Protein AF-B8CXV1-F1 (afdb_monomer_lite)

Structure (mmCIF, N/CA/C/O backbone):
data_AF-B8CXV1-F1
#
_entry.id   AF-B8CXV1-F1
#
loop_
_atom_site.group_PDB
_atom_site.id
_atom_site.type_symbol
_atom_site.label_atom_id
_atom_site.label_alt_id
_atom_site.label_comp_id
_atom_site.label_asym_id
_atom_site.label_entity_id
_atom_site.label_seq_id
_atom_site.pdbx_PDB_ins_code
_atom_site.Cartn_x
_atom_site.Cartn_y
_atom_site.Cartn_z
_atom_site.occupancy
_atom_site.B_iso_or_equiv
_atom_site.auth_seq_id
_atom_site.auth_comp_id
_atom_site.auth_asym_id
_atom_site.auth_atom_id
_atom_site.pdbx_PDB_model_num
ATOM 1 N N . MET A 1 1 ? 29.614 -60.877 -23.940 1.00 55.94 1 MET A N 1
ATOM 2 C CA . MET A 1 1 ? 28.801 -59.847 -24.641 1.00 55.94 1 MET A CA 1
ATOM 3 C C . MET A 1 1 ? 27.703 -59.182 -23.787 1.00 55.94 1 MET A C 1
ATOM 5 O O . MET A 1 1 ? 27.050 -58.269 -24.272 1.00 55.94 1 MET A O 1
ATOM 9 N N . THR A 1 2 ? 27.495 -59.549 -22.518 1.00 56.06 2 THR A N 1
ATOM 10 C CA . THR A 1 2 ? 26.383 -59.032 -21.685 1.00 56.06 2 THR A CA 1
ATOM 11 C C . THR A 1 2 ? 26.697 -57.742 -20.914 1.00 56.06 2 THR A C 1
ATOM 13 O O . THR A 1 2 ? 25.793 -56.950 -20.667 1.00 56.06 2 THR A O 1
ATOM 16 N N . ARG A 1 3 ? 27.970 -57.472 -20.594 1.00 49.25 3 ARG A N 1
ATOM 17 C CA . ARG A 1 3 ? 28.398 -56.327 -19.763 1.00 49.25 3 ARG A CA 1
ATOM 18 C C . ARG A 1 3 ? 28.270 -54.958 -20.463 1.00 49.25 3 ARG A C 1
ATOM 20 O O . ARG A 1 3 ? 27.872 -53.990 -19.825 1.00 49.25 3 ARG A O 1
ATOM 27 N N . ASN A 1 4 ? 28.472 -54.892 -21.783 1.00 54.16 4 ASN A N 1
ATOM 28 C CA . ASN A 1 4 ? 28.340 -53.641 -22.554 1.00 54.16 4 ASN A CA 1
ATOM 29 C C . ASN A 1 4 ? 26.883 -53.172 -22.720 1.00 54.16 4 ASN A C 1
ATOM 31 O O . ASN A 1 4 ? 26.635 -51.977 -22.840 1.00 54.16 4 ASN A O 1
ATOM 35 N N . ARG A 1 5 ? 25.901 -54.085 -22.670 1.00 56.19 5 ARG A N 1
ATOM 36 C CA . ARG A 1 5 ? 24.473 -53.723 -22.755 1.00 56.19 5 ARG A CA 1
ATOM 37 C C . ARG A 1 5 ? 23.957 -53.032 -21.492 1.00 56.19 5 ARG A C 1
ATOM 39 O O . ARG A 1 5 ? 23.055 -52.209 -21.591 1.00 56.19 5 ARG A O 1
ATOM 46 N N . TRP A 1 6 ? 24.523 -53.344 -20.326 1.00 62.22 6 TRP A N 1
ATOM 47 C CA . TRP A 1 6 ? 24.151 -52.698 -19.064 1.00 62.22 6 TRP A CA 1
ATOM 48 C C . TRP A 1 6 ? 24.701 -51.276 -18.969 1.00 62.22 6 TRP A C 1
ATOM 50 O O . TRP A 1 6 ? 23.961 -50.366 -18.611 1.00 62.22 6 TRP A O 1
ATOM 60 N N . ILE A 1 7 ? 25.952 -51.069 -19.385 1.00 69.31 7 ILE A N 1
ATOM 61 C CA . ILE A 1 7 ? 26.578 -49.739 -19.405 1.00 69.31 7 ILE A CA 1
ATOM 62 C C . ILE A 1 7 ? 25.826 -48.803 -20.362 1.00 69.31 7 ILE A C 1
ATOM 64 O O . ILE A 1 7 ? 25.516 -47.677 -19.989 1.00 69.31 7 ILE A O 1
ATOM 68 N N . LEU A 1 8 ? 25.437 -49.290 -21.547 1.00 64.81 8 LEU A N 1
ATOM 69 C CA . LEU A 1 8 ? 24.664 -48.497 -22.509 1.00 64.81 8 LEU A CA 1
ATOM 70 C C . LEU A 1 8 ? 23.272 -48.113 -21.975 1.00 64.81 8 LEU A C 1
ATOM 72 O O . LEU A 1 8 ? 22.835 -46.982 -22.161 1.00 64.81 8 LEU A O 1
ATOM 76 N N . LYS A 1 9 ? 22.589 -49.023 -21.266 1.00 69.62 9 LYS A N 1
ATOM 77 C CA . LYS A 1 9 ? 21.285 -48.736 -20.644 1.00 69.62 9 LYS A CA 1
ATOM 78 C C . LYS A 1 9 ? 21.385 -47.705 -19.521 1.00 69.62 9 LYS A C 1
ATOM 80 O O . LYS A 1 9 ? 20.521 -46.841 -19.431 1.00 69.62 9 LYS A O 1
ATOM 85 N N . ILE A 1 10 ? 22.435 -47.773 -18.702 1.00 74.69 10 ILE A N 1
ATOM 86 C CA . ILE A 1 10 ? 22.691 -46.788 -17.643 1.00 74.69 10 ILE A CA 1
ATOM 87 C C . ILE A 1 10 ? 22.994 -45.419 -18.259 1.00 74.69 10 ILE A C 1
ATOM 89 O O . ILE A 1 10 ? 22.460 -44.418 -17.798 1.00 74.69 10 ILE A O 1
ATOM 93 N N . TYR A 1 11 ? 23.781 -45.372 -19.336 1.00 71.75 11 TYR A N 1
ATOM 94 C CA . TYR A 1 11 ? 24.118 -44.116 -20.005 1.00 71.75 11 TYR A CA 1
ATOM 95 C C . TYR A 1 11 ? 22.886 -43.442 -20.623 1.00 71.75 11 TYR A C 1
ATOM 97 O O . TYR A 1 11 ? 22.670 -42.254 -20.411 1.00 71.75 11 TYR A O 1
ATOM 105 N N . ILE A 1 12 ? 22.032 -44.210 -21.312 1.00 73.69 12 ILE A N 1
ATOM 106 C CA . ILE A 1 12 ? 20.761 -43.712 -21.863 1.00 73.69 12 ILE A CA 1
ATOM 107 C C . ILE A 1 12 ? 19.829 -43.243 -20.740 1.00 73.69 12 ILE A C 1
ATOM 109 O O . ILE A 1 12 ? 19.217 -42.187 -20.858 1.00 73.69 12 ILE A O 1
ATOM 113 N N . PHE A 1 13 ? 19.746 -43.990 -19.636 1.00 76.81 13 PHE A N 1
ATOM 114 C CA . PHE A 1 13 ? 18.921 -43.609 -18.492 1.00 76.81 13 PHE A CA 1
ATOM 115 C C . PHE A 1 13 ? 19.399 -42.302 -17.852 1.00 76.81 13 PHE A C 1
ATOM 117 O O . PHE A 1 13 ? 18.577 -41.429 -17.607 1.00 76.81 13 PHE A O 1
ATOM 124 N N . ILE A 1 14 ? 20.710 -42.128 -17.655 1.00 73.31 14 ILE A N 1
ATOM 125 C CA . ILE A 1 14 ? 21.289 -40.879 -17.139 1.00 73.31 14 ILE A CA 1
ATOM 126 C C . ILE A 1 14 ? 21.026 -39.724 -18.107 1.00 73.31 14 ILE A C 1
ATOM 128 O O . ILE A 1 14 ? 20.644 -38.657 -17.648 1.00 73.31 14 ILE A O 1
ATOM 132 N N . MET A 1 15 ? 21.160 -39.934 -19.421 1.00 67.94 15 MET A N 1
ATOM 133 C CA . MET A 1 15 ? 20.889 -38.903 -20.432 1.00 67.94 15 MET A CA 1
ATOM 134 C C . MET A 1 15 ? 19.419 -38.467 -20.456 1.00 67.94 15 MET A C 1
ATOM 136 O O . MET A 1 15 ? 19.121 -37.285 -20.577 1.00 67.94 15 MET A O 1
ATOM 140 N N . ILE A 1 16 ? 18.488 -39.416 -20.330 1.00 70.88 16 ILE A N 1
ATOM 141 C CA . ILE A 1 16 ? 17.056 -39.113 -20.238 1.00 70.88 16 ILE A CA 1
ATOM 142 C C . ILE A 1 16 ? 16.766 -38.395 -18.921 1.00 70.88 16 ILE A C 1
ATOM 144 O O . ILE A 1 16 ? 16.033 -37.411 -18.916 1.00 70.88 16 ILE A O 1
ATOM 148 N N . LEU A 1 17 ? 17.367 -38.842 -17.814 1.00 62.88 17 LEU A N 1
ATOM 149 C CA . LEU A 1 17 ? 17.192 -38.205 -16.515 1.00 62.88 17 LEU A CA 1
ATOM 150 C C . LEU A 1 17 ? 17.721 -36.771 -16.534 1.00 62.88 17 LEU A C 1
ATOM 152 O O . LEU A 1 17 ? 17.032 -35.891 -16.043 1.00 62.88 17 LEU A O 1
ATOM 156 N N . THR A 1 18 ? 18.885 -36.511 -17.136 1.00 57.94 18 THR A N 1
ATOM 157 C CA . THR A 1 18 ? 19.422 -35.153 -17.279 1.00 57.94 18 THR A CA 1
ATOM 158 C C . THR A 1 18 ? 18.609 -34.318 -18.254 1.00 57.94 18 THR A C 1
ATOM 160 O O . THR A 1 18 ? 18.378 -33.161 -17.949 1.00 57.94 18 THR A O 1
ATOM 163 N N . MET A 1 19 ? 18.094 -34.859 -19.363 1.00 49.53 19 MET A N 1
ATOM 164 C CA . MET A 1 19 ? 17.179 -34.108 -20.237 1.00 49.53 19 MET A CA 1
ATOM 165 C C . MET A 1 19 ? 15.861 -33.761 -19.535 1.00 49.53 19 MET A C 1
ATOM 167 O O . MET A 1 19 ? 15.360 -32.658 -19.716 1.00 49.53 19 MET A O 1
ATOM 171 N N . ILE A 1 20 ? 15.317 -34.658 -18.706 1.00 54.50 20 ILE A N 1
ATOM 172 C CA . ILE A 1 20 ? 14.126 -34.382 -17.893 1.00 54.50 20 ILE A CA 1
ATOM 173 C C . ILE A 1 20 ? 14.457 -33.366 -16.799 1.00 54.50 20 ILE A C 1
ATOM 175 O O . ILE A 1 20 ? 13.709 -32.417 -16.631 1.00 54.50 20 ILE A O 1
ATOM 179 N N . PHE A 1 21 ? 15.575 -33.511 -16.084 1.00 45.00 21 PHE A N 1
ATOM 180 C CA . PHE A 1 21 ? 15.963 -32.590 -15.011 1.00 45.00 21 PHE A CA 1
ATOM 181 C C . PHE A 1 21 ? 16.325 -31.204 -15.549 1.00 45.00 21 PHE A C 1
ATOM 183 O O . PHE A 1 21 ? 15.960 -30.211 -14.935 1.00 45.00 21 PHE A O 1
ATOM 190 N N . VAL A 1 22 ? 16.979 -31.129 -16.712 1.00 48.44 22 VAL A N 1
ATOM 191 C CA . VAL A 1 22 ? 17.231 -29.875 -17.430 1.00 48.44 22 VAL A CA 1
ATOM 192 C C . VAL A 1 22 ? 15.907 -29.284 -17.889 1.00 48.44 22 VAL A C 1
ATOM 194 O O . VAL A 1 22 ? 15.672 -28.142 -17.547 1.00 48.44 22 VAL A O 1
ATOM 197 N N . ASN A 1 23 ? 14.995 -30.046 -18.507 1.00 38.00 23 ASN A N 1
ATOM 198 C CA . ASN A 1 23 ? 13.665 -29.534 -18.869 1.00 38.00 23 ASN A CA 1
ATOM 199 C C . ASN A 1 23 ? 12.822 -29.107 -17.657 1.00 38.00 23 ASN A C 1
ATOM 201 O O . ASN A 1 23 ? 12.019 -28.196 -17.778 1.00 38.00 23 ASN A O 1
ATOM 205 N N . VAL A 1 24 ? 12.977 -29.743 -16.494 1.00 38.69 24 VAL A N 1
ATOM 206 C CA . VAL A 1 24 ? 12.260 -29.385 -15.258 1.00 38.69 24 VAL A CA 1
ATOM 207 C C . VAL A 1 24 ? 12.899 -28.171 -14.568 1.00 38.69 24 VAL A C 1
ATOM 209 O O . VAL A 1 24 ? 12.177 -27.366 -13.993 1.00 38.69 24 VAL A O 1
ATOM 212 N N . LEU A 1 25 ? 14.222 -27.987 -14.666 1.00 35.84 25 LEU A N 1
ATOM 213 C CA . LEU A 1 25 ? 14.927 -26.784 -14.197 1.00 35.84 25 LEU A CA 1
ATOM 214 C C . LEU A 1 25 ? 14.797 -25.598 -15.163 1.00 35.84 25 LEU A C 1
ATOM 216 O O . LEU A 1 25 ? 14.836 -24.460 -14.709 1.00 35.84 25 LEU A O 1
ATOM 220 N N . THR A 1 26 ? 14.629 -25.835 -16.467 1.00 36.50 26 THR A N 1
ATOM 221 C CA . THR A 1 26 ? 14.390 -24.785 -17.471 1.00 36.50 26 THR A CA 1
ATOM 222 C C . THR A 1 26 ? 12.910 -24.444 -17.635 1.00 36.50 26 THR A C 1
ATOM 224 O O . THR A 1 26 ? 12.612 -23.363 -18.121 1.00 36.50 26 THR A O 1
ATOM 227 N N . ASN A 1 27 ? 11.985 -25.314 -17.206 1.00 33.94 27 ASN A N 1
ATOM 228 C CA . ASN A 1 27 ? 10.541 -25.035 -17.149 1.00 33.94 27 ASN A CA 1
ATOM 229 C C . ASN A 1 27 ? 10.070 -24.682 -15.728 1.00 33.94 27 ASN A C 1
ATOM 231 O O . ASN A 1 27 ? 8.964 -25.052 -15.323 1.00 33.94 27 ASN A O 1
ATOM 235 N N . ALA A 1 28 ? 10.859 -23.925 -14.963 1.00 42.91 28 ALA A N 1
ATOM 236 C CA . ALA A 1 28 ? 10.205 -22.958 -14.091 1.00 42.91 28 ALA A CA 1
ATOM 237 C C . ALA A 1 28 ? 9.517 -21.981 -15.052 1.00 42.91 28 ALA A C 1
ATOM 239 O O . ALA A 1 28 ? 10.198 -21.135 -15.615 1.00 42.91 28 ALA A O 1
ATOM 240 N N . ASN A 1 29 ? 8.231 -22.205 -15.359 1.00 51.41 29 ASN A N 1
ATOM 241 C CA . ASN A 1 29 ? 7.469 -21.378 -16.295 1.00 51.41 29 ASN A CA 1
ATOM 242 C C . ASN A 1 29 ? 7.695 -19.909 -15.932 1.00 51.41 29 ASN A C 1
ATOM 244 O O . ASN A 1 29 ? 7.181 -19.447 -14.912 1.00 51.41 29 ASN A O 1
ATOM 248 N N . GLU A 1 30 ? 8.503 -19.203 -16.724 1.00 70.06 30 GLU A N 1
ATOM 249 C CA . GLU A 1 30 ? 8.646 -17.764 -16.573 1.00 70.06 30 GLU A CA 1
ATOM 250 C C . GLU A 1 30 ? 7.250 -17.177 -16.759 1.00 70.06 30 GLU A C 1
ATOM 252 O O . GLU A 1 30 ? 6.595 -17.421 -17.776 1.00 70.06 30 GLU A O 1
ATOM 257 N N . LEU A 1 31 ? 6.766 -16.479 -15.732 1.00 78.94 31 LEU A N 1
ATOM 258 C CA . LEU A 1 31 ? 5.460 -15.838 -15.765 1.00 78.94 31 LEU A CA 1
ATOM 259 C C . LEU A 1 31 ? 5.404 -14.891 -16.963 1.00 78.94 31 LEU A C 1
ATOM 261 O O . LEU A 1 31 ? 6.394 -14.253 -17.332 1.00 78.94 31 LEU A O 1
ATOM 265 N N . SER A 1 32 ? 4.229 -14.764 -17.569 1.00 87.50 32 SER A N 1
ATOM 266 C CA . SER A 1 32 ? 3.994 -13.637 -18.464 1.00 87.50 32 SER A CA 1
ATOM 267 C C . SER A 1 32 ? 4.178 -12.319 -17.702 1.00 87.50 32 SER A C 1
ATOM 269 O O . SER A 1 32 ? 4.055 -12.266 -16.479 1.00 87.50 32 SER A O 1
ATOM 271 N N . TRP A 1 33 ? 4.452 -11.227 -18.419 1.00 86.19 33 TRP A N 1
ATOM 272 C CA . TRP A 1 33 ? 4.565 -9.900 -17.802 1.00 86.19 33 TRP A CA 1
ATOM 273 C C . TRP A 1 33 ? 3.331 -9.538 -16.958 1.00 86.19 33 TRP A C 1
ATOM 275 O O . TRP A 1 33 ? 3.466 -9.052 -15.835 1.00 86.19 33 TRP A O 1
ATOM 285 N N . ASP A 1 34 ? 2.137 -9.841 -17.472 1.00 87.00 34 ASP A N 1
ATOM 286 C CA . ASP A 1 34 ? 0.872 -9.606 -16.776 1.00 87.00 34 ASP A CA 1
ATOM 287 C C . ASP A 1 34 ? 0.793 -10.396 -15.460 1.00 87.00 34 ASP A C 1
ATOM 289 O O . ASP A 1 34 ? 0.398 -9.851 -14.427 1.00 87.00 34 ASP A O 1
ATOM 293 N N . GLU A 1 35 ? 1.181 -11.674 -15.476 1.00 86.12 35 GLU A N 1
ATOM 294 C CA . GLU A 1 35 ? 1.209 -12.528 -14.285 1.00 86.12 35 GLU A CA 1
ATOM 295 C C . GLU A 1 35 ? 2.276 -12.064 -13.291 1.00 86.12 35 GLU A C 1
ATOM 297 O O . GLU A 1 35 ? 2.007 -12.009 -12.095 1.00 86.12 35 GLU A O 1
ATOM 302 N N . TYR A 1 36 ? 3.449 -11.653 -13.774 1.00 84.31 36 TYR A N 1
ATOM 303 C CA . TYR A 1 36 ? 4.530 -11.114 -12.953 1.00 84.31 36 TYR A CA 1
ATOM 304 C C . TYR A 1 36 ? 4.109 -9.832 -12.222 1.00 84.31 36 TYR A C 1
ATOM 306 O O . TYR A 1 36 ? 4.313 -9.701 -11.012 1.00 84.31 36 TYR A O 1
ATOM 314 N N . ILE A 1 37 ? 3.481 -8.890 -12.935 1.00 84.94 37 ILE A N 1
ATOM 315 C CA . ILE A 1 37 ? 2.968 -7.649 -12.343 1.00 84.94 37 ILE A CA 1
ATOM 316 C C . ILE A 1 37 ? 1.822 -7.937 -11.385 1.00 84.94 37 ILE A C 1
ATOM 318 O O . ILE A 1 37 ? 1.813 -7.400 -10.277 1.00 84.94 37 ILE A O 1
ATOM 322 N N . THR A 1 38 ? 0.885 -8.801 -11.774 1.00 83.06 38 THR A N 1
ATOM 323 C CA . THR A 1 38 ? -0.245 -9.176 -10.919 1.00 83.06 38 THR A CA 1
ATOM 324 C C . THR A 1 38 ? 0.246 -9.830 -9.634 1.00 83.06 38 THR A C 1
ATOM 326 O O . THR A 1 38 ? -0.147 -9.389 -8.558 1.00 83.06 38 THR A O 1
ATOM 329 N N . GLU A 1 39 ? 1.170 -10.791 -9.712 1.00 81.62 39 GLU A N 1
ATOM 330 C CA . GLU A 1 39 ? 1.768 -11.425 -8.536 1.00 81.62 39 GLU A CA 1
ATOM 331 C C . GLU A 1 39 ? 2.512 -10.406 -7.663 1.00 81.62 39 GLU A C 1
ATOM 333 O O . GLU A 1 39 ? 2.388 -10.410 -6.433 1.00 81.62 39 GLU A O 1
ATOM 338 N N . GLY A 1 40 ? 3.276 -9.504 -8.284 1.00 79.50 40 GLY A N 1
ATOM 339 C CA . GLY A 1 40 ? 3.993 -8.452 -7.573 1.00 79.50 40 GLY A CA 1
ATOM 340 C C . GLY A 1 40 ? 3.067 -7.489 -6.839 1.00 79.50 40 GLY A C 1
ATOM 341 O O . GLY A 1 40 ? 3.384 -7.070 -5.720 1.00 79.50 40 GLY A O 1
ATOM 342 N N . LEU A 1 41 ? 1.917 -7.169 -7.430 1.00 79.25 41 LEU A N 1
ATOM 343 C CA . LEU A 1 41 ? 0.869 -6.359 -6.816 1.00 79.25 41 LEU A CA 1
ATOM 344 C C . LEU A 1 41 ? 0.182 -7.105 -5.674 1.00 79.25 41 LEU A C 1
ATOM 346 O O . LEU A 1 41 ? 0.122 -6.579 -4.566 1.00 79.25 41 LEU A O 1
ATOM 350 N N . THR A 1 42 ? -0.263 -8.343 -5.898 1.00 73.19 42 THR A N 1
ATOM 351 C CA . THR A 1 42 ? -0.982 -9.133 -4.886 1.00 73.19 42 THR A CA 1
ATOM 352 C C . THR A 1 42 ? -0.108 -9.492 -3.688 1.00 73.19 42 THR A C 1
ATOM 354 O O . THR A 1 42 ? -0.600 -9.607 -2.570 1.00 73.19 42 THR A O 1
ATOM 357 N N . ASN A 1 43 ? 1.203 -9.643 -3.889 1.00 69.19 43 ASN A N 1
ATOM 358 C CA . ASN A 1 43 ? 2.141 -9.950 -2.810 1.00 69.19 43 ASN A CA 1
ATOM 359 C C . ASN A 1 43 ? 2.806 -8.708 -2.199 1.00 69.19 43 ASN A C 1
ATOM 361 O O . ASN A 1 43 ? 3.686 -8.863 -1.348 1.00 69.19 43 ASN A O 1
ATOM 365 N N . ASN A 1 44 ? 2.418 -7.498 -2.626 1.00 62.66 44 ASN A N 1
ATOM 366 C CA . ASN A 1 44 ? 3.035 -6.228 -2.226 1.00 62.66 44 ASN A CA 1
ATOM 367 C C . ASN A 1 44 ? 4.573 -6.241 -2.375 1.00 62.66 44 ASN A C 1
ATOM 369 O O . ASN A 1 44 ? 5.337 -5.690 -1.580 1.00 62.66 44 ASN A O 1
ATOM 373 N N . LYS A 1 45 ? 5.041 -6.939 -3.410 1.00 65.25 45 LYS A N 1
ATOM 374 C CA . LYS A 1 45 ? 6.454 -7.053 -3.771 1.00 65.25 45 LYS A CA 1
ATOM 375 C C . LYS A 1 45 ? 6.811 -6.174 -4.947 1.00 65.25 45 LYS A C 1
ATOM 377 O O . LYS A 1 45 ? 7.999 -6.051 -5.215 1.00 65.25 45 LYS A O 1
ATOM 382 N N . ILE A 1 46 ? 5.845 -5.522 -5.602 1.00 64.88 46 ILE A N 1
ATOM 383 C CA . ILE A 1 46 ? 6.120 -4.787 -6.837 1.00 64.88 46 ILE A CA 1
ATOM 384 C C . ILE A 1 46 ? 7.263 -3.790 -6.651 1.00 64.88 46 ILE A C 1
ATOM 386 O O . ILE A 1 46 ? 8.184 -3.802 -7.448 1.00 64.88 46 ILE A O 1
ATOM 390 N N . ARG A 1 47 ? 7.306 -3.054 -5.526 1.00 57.16 47 ARG A N 1
ATOM 391 C CA . ARG A 1 47 ? 8.385 -2.100 -5.196 1.00 57.16 47 ARG A CA 1
ATOM 392 C C . ARG A 1 47 ? 9.779 -2.736 -5.114 1.00 57.16 47 ARG A C 1
ATOM 394 O O . ARG A 1 47 ? 10.746 -2.046 -5.409 1.00 57.16 47 ARG A O 1
ATOM 401 N N . ASN A 1 48 ? 9.872 -3.999 -4.699 1.00 55.88 48 ASN A N 1
ATOM 402 C CA . ASN A 1 48 ? 11.124 -4.757 -4.611 1.00 55.88 48 ASN A CA 1
ATOM 403 C C . ASN A 1 48 ? 11.415 -5.528 -5.909 1.00 55.88 48 ASN A C 1
ATOM 405 O O . ASN A 1 48 ? 12.569 -5.783 -6.215 1.00 55.88 48 ASN A O 1
ATOM 409 N N . MET A 1 49 ? 10.376 -5.874 -6.673 1.00 56.72 49 MET A N 1
ATOM 410 C CA . MET A 1 49 ? 10.455 -6.538 -7.977 1.00 56.72 49 MET A CA 1
ATOM 411 C C . MET A 1 49 ? 10.903 -5.591 -9.093 1.00 56.72 49 MET A C 1
ATOM 413 O O . MET A 1 49 ? 11.392 -6.05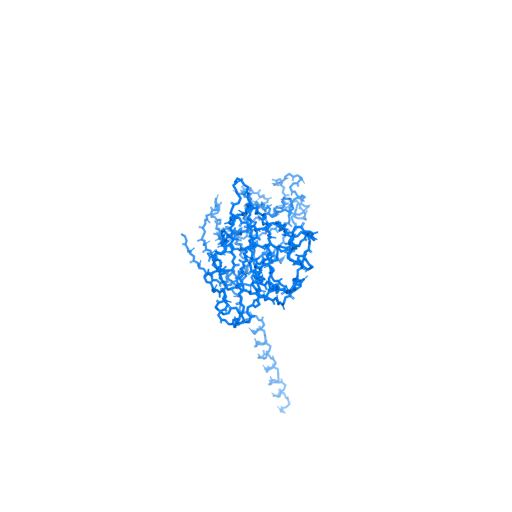7 -10.112 1.00 56.72 49 MET A O 1
ATOM 417 N N . LEU A 1 50 ? 10.836 -4.269 -8.886 1.00 53.81 50 LEU A N 1
ATOM 418 C CA . LEU A 1 50 ? 11.410 -3.291 -9.823 1.00 53.81 50 LEU A CA 1
ATOM 419 C C . LEU A 1 50 ? 12.949 -3.340 -9.890 1.00 53.81 50 LEU A C 1
ATOM 421 O O . LEU A 1 50 ? 13.539 -2.532 -10.603 1.00 53.81 50 LEU A O 1
ATOM 425 N N . SER A 1 51 ? 13.621 -4.240 -9.159 1.00 52.12 51 SER A N 1
ATOM 426 C CA . SER A 1 51 ? 15.054 -4.473 -9.339 1.00 52.12 51 SER A CA 1
ATOM 427 C C . SER A 1 51 ? 15.294 -5.092 -10.717 1.00 52.12 51 SER A C 1
ATOM 429 O O . SER A 1 51 ? 14.983 -6.257 -10.960 1.00 52.12 51 SER A O 1
ATOM 431 N N . THR A 1 52 ? 15.832 -4.286 -11.624 1.00 57.59 52 THR A N 1
ATOM 432 C CA . THR A 1 52 ? 16.192 -4.667 -12.992 1.00 57.59 52 THR A CA 1
ATOM 433 C C . THR A 1 52 ? 17.142 -5.859 -13.020 1.00 57.59 52 THR A C 1
ATOM 435 O O . THR A 1 52 ? 18.066 -5.928 -12.212 1.00 57.59 52 THR A O 1
ATOM 438 N N . ASN A 1 53 ? 16.969 -6.752 -13.994 1.00 58.84 53 ASN A N 1
ATOM 439 C CA . ASN A 1 53 ? 17.903 -7.844 -14.252 1.00 58.84 53 ASN A CA 1
ATOM 440 C C . ASN A 1 53 ? 19.338 -7.312 -14.472 1.00 58.84 53 ASN A C 1
ATOM 442 O O . ASN A 1 53 ? 19.617 -6.647 -15.472 1.00 58.84 53 ASN A O 1
ATOM 446 N N . GLU A 1 54 ? 20.253 -7.622 -13.549 1.00 60.62 54 GLU A N 1
ATOM 447 C CA . GLU A 1 54 ? 21.646 -7.155 -13.601 1.00 60.62 54 GLU A CA 1
ATOM 448 C C . GLU A 1 54 ? 22.426 -7.721 -14.797 1.00 60.62 54 GLU A C 1
ATOM 450 O O . GLU A 1 54 ? 23.401 -7.112 -15.231 1.00 60.62 54 GLU A O 1
ATOM 455 N N . SER A 1 55 ? 21.996 -8.853 -15.369 1.00 58.34 55 SER A N 1
ATOM 456 C CA . SER A 1 55 ? 22.753 -9.557 -16.417 1.00 58.34 55 SER A CA 1
ATOM 457 C C . SER A 1 55 ? 22.900 -8.785 -17.731 1.00 58.34 55 SER A C 1
ATOM 459 O O . SER A 1 55 ? 23.804 -9.087 -18.507 1.00 58.34 55 SER A O 1
ATOM 461 N N . ILE A 1 56 ? 22.050 -7.783 -17.979 1.00 68.12 56 ILE A N 1
ATOM 462 C CA . ILE A 1 56 ? 22.119 -6.940 -19.183 1.00 68.12 56 ILE A CA 1
ATOM 463 C C . ILE A 1 56 ? 22.542 -5.496 -18.887 1.00 68.12 56 ILE A C 1
ATOM 465 O O . ILE A 1 56 ? 22.539 -4.647 -19.783 1.00 68.12 56 ILE A O 1
ATOM 469 N N . LYS A 1 57 ? 22.909 -5.206 -17.633 1.00 78.00 57 LYS A N 1
ATOM 470 C CA . LYS A 1 57 ? 23.449 -3.908 -17.230 1.00 78.00 57 LYS A CA 1
ATOM 471 C C . LYS A 1 57 ? 24.840 -3.728 -17.834 1.00 78.00 57 LYS A C 1
ATOM 473 O O . LYS A 1 57 ? 25.674 -4.629 -17.783 1.00 78.00 57 LYS A O 1
ATOM 478 N N . ILE A 1 58 ? 25.106 -2.546 -18.378 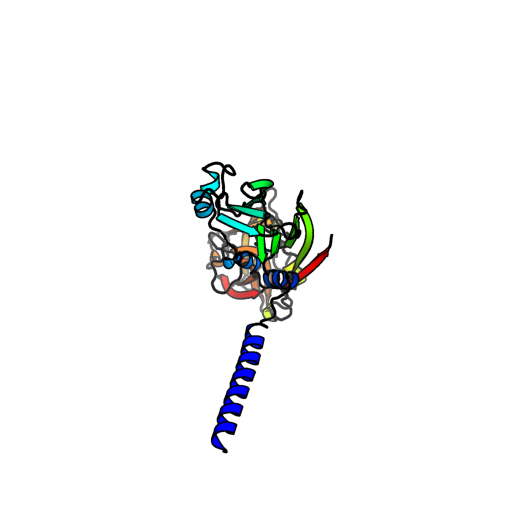1.00 77.94 58 ILE A N 1
ATOM 479 C CA . ILE A 1 58 ? 26.403 -2.198 -18.963 1.00 77.94 58 ILE A CA 1
ATOM 480 C C . ILE A 1 58 ? 27.135 -1.158 -18.118 1.00 77.94 58 ILE A C 1
ATOM 482 O O . ILE A 1 58 ? 26.539 -0.283 -17.487 1.00 77.94 58 ILE A O 1
ATOM 486 N N . ASN A 1 59 ? 28.465 -1.230 -18.127 1.00 79.62 59 ASN A N 1
ATOM 487 C CA . ASN A 1 59 ? 29.314 -0.250 -17.465 1.00 79.62 59 ASN A CA 1
ATOM 488 C C . ASN A 1 59 ? 29.617 0.918 -18.412 1.00 79.62 59 ASN A C 1
ATOM 490 O O . ASN A 1 59 ? 30.628 0.928 -19.115 1.00 79.62 59 ASN A O 1
ATOM 494 N N . ILE A 1 60 ? 28.750 1.931 -18.412 1.00 76.50 60 ILE A N 1
ATOM 495 C CA . ILE A 1 60 ? 28.891 3.089 -19.309 1.00 76.50 60 ILE A CA 1
ATOM 496 C C . ILE A 1 60 ? 30.232 3.826 -19.132 1.00 76.50 60 ILE A C 1
ATOM 498 O O . ILE A 1 60 ? 30.813 4.303 -20.104 1.00 76.50 60 ILE A O 1
ATOM 502 N N . LYS A 1 61 ? 30.790 3.853 -17.911 1.00 75.81 61 LYS A N 1
ATOM 503 C CA . LYS A 1 61 ? 32.087 4.496 -17.626 1.00 75.81 61 LYS A CA 1
ATOM 504 C C . LYS A 1 61 ? 33.252 3.772 -18.299 1.00 75.81 61 LYS A C 1
ATOM 506 O O . LYS A 1 61 ? 34.241 4.406 -18.658 1.00 75.81 61 LYS A O 1
ATOM 511 N N . GLU A 1 62 ? 33.162 2.455 -18.437 1.00 76.50 62 GLU A N 1
ATOM 512 C CA . GLU A 1 62 ? 34.164 1.639 -19.125 1.00 76.50 62 GLU A CA 1
ATOM 513 C C . GLU A 1 62 ? 34.066 1.803 -20.643 1.00 76.50 62 GLU A C 1
ATOM 515 O O . GLU A 1 62 ? 35.075 2.061 -21.296 1.00 76.50 62 GLU A O 1
ATOM 520 N N . LEU A 1 63 ? 32.845 1.795 -21.180 1.00 71.50 63 LEU A N 1
ATOM 521 C CA . LEU A 1 63 ? 32.593 2.022 -22.603 1.00 71.50 63 LEU A CA 1
ATOM 522 C C . LEU A 1 63 ? 33.068 3.415 -23.069 1.00 71.50 63 LEU A C 1
ATOM 524 O O . LEU A 1 63 ? 33.683 3.551 -24.128 1.00 71.50 63 LEU A O 1
ATOM 528 N N . MET A 1 64 ? 32.895 4.452 -22.242 1.00 69.62 64 MET A N 1
ATOM 529 C CA . MET A 1 64 ? 33.447 5.787 -22.518 1.00 69.62 64 MET A CA 1
ATOM 530 C C . MET A 1 64 ? 34.981 5.830 -22.493 1.00 69.62 64 MET A C 1
ATOM 532 O O . MET A 1 64 ? 35.589 6.517 -23.315 1.00 69.62 64 MET A O 1
ATOM 536 N N . LYS A 1 65 ? 35.639 5.094 -21.583 1.00 71.62 65 LYS A N 1
ATOM 537 C CA . LYS A 1 65 ? 37.115 5.028 -21.522 1.00 71.62 65 LYS A CA 1
ATOM 538 C C . LYS A 1 65 ? 37.717 4.408 -22.781 1.00 71.62 65 LYS A C 1
ATOM 540 O O . LYS A 1 65 ? 38.777 4.849 -23.221 1.00 71.62 65 LYS A O 1
ATOM 545 N N . ASN A 1 66 ? 37.018 3.448 -23.379 1.00 65.06 66 ASN A N 1
ATOM 546 C CA . ASN A 1 66 ? 37.432 2.795 -24.619 1.00 65.06 66 ASN A CA 1
ATOM 547 C C . ASN A 1 66 ? 37.166 3.650 -25.874 1.00 65.06 66 ASN A C 1
ATOM 549 O O . ASN A 1 66 ? 37.457 3.206 -26.980 1.00 65.06 66 ASN A O 1
ATOM 553 N N . LYS A 1 67 ? 36.674 4.893 -25.715 1.00 57.84 67 LYS A N 1
ATOM 554 C CA . LYS A 1 67 ? 36.288 5.818 -26.800 1.00 57.84 67 LYS A CA 1
ATOM 555 C C . LYS A 1 67 ? 35.210 5.268 -27.740 1.00 57.84 67 LYS A C 1
ATOM 557 O O . LYS A 1 67 ? 35.055 5.766 -28.849 1.00 57.84 67 LYS A O 1
ATOM 562 N N . GLU A 1 68 ? 34.444 4.284 -27.284 1.00 56.78 68 GLU A N 1
ATOM 563 C CA . GLU A 1 68 ? 33.266 3.779 -28.001 1.00 56.78 68 GLU A CA 1
ATOM 564 C C . GLU A 1 68 ? 32.061 4.722 -27.828 1.00 56.78 68 GLU A C 1
ATOM 566 O O . GLU A 1 68 ? 31.071 4.612 -28.539 1.00 56.78 68 GLU A O 1
ATOM 571 N N . PHE A 1 69 ? 32.167 5.681 -26.899 1.00 58.16 69 PHE A N 1
ATOM 572 C CA . PHE A 1 69 ? 31.167 6.699 -26.597 1.00 58.16 69 PHE A CA 1
ATOM 573 C C . PHE A 1 69 ? 31.849 8.062 -26.487 1.00 58.16 69 PHE A C 1
ATOM 575 O O . PHE A 1 69 ? 32.587 8.320 -25.532 1.00 58.16 69 PHE A O 1
ATOM 582 N N . THR A 1 70 ? 31.590 8.958 -27.435 1.00 52.62 70 THR A N 1
ATOM 583 C CA . THR A 1 70 ? 32.086 10.341 -27.383 1.00 52.62 70 THR A CA 1
ATOM 584 C C . THR A 1 70 ? 30.904 11.306 -27.481 1.00 52.62 70 THR A C 1
ATOM 586 O O . THR A 1 70 ? 30.075 11.151 -28.367 1.00 52.62 70 THR A O 1
ATOM 589 N N . ASN A 1 71 ? 30.847 12.308 -26.591 1.00 54.44 71 ASN A N 1
ATOM 590 C CA . ASN A 1 71 ? 29.887 13.431 -26.591 1.00 54.44 71 ASN A CA 1
ATOM 591 C C . ASN A 1 71 ? 28.398 13.108 -26.381 1.00 54.44 71 ASN A C 1
ATOM 593 O O . ASN A 1 71 ? 27.570 13.440 -27.222 1.00 54.44 71 ASN A O 1
ATOM 597 N N . VAL A 1 72 ? 28.034 12.543 -25.229 1.00 55.69 72 VAL A N 1
ATOM 598 C CA . VAL A 1 72 ? 26.614 12.263 -24.933 1.00 55.69 72 VAL A CA 1
ATOM 599 C C . VAL A 1 72 ? 26.114 12.947 -23.654 1.00 55.69 72 VAL A C 1
ATOM 601 O O . VAL A 1 72 ? 24.912 13.152 -23.508 1.00 55.69 72 VAL A O 1
ATOM 604 N N . MET A 1 73 ? 27.009 13.313 -22.728 1.00 63.16 73 MET A N 1
ATOM 605 C CA . MET A 1 73 ? 26.621 13.744 -21.379 1.00 63.16 73 MET A CA 1
ATOM 606 C C . MET A 1 73 ? 27.600 14.747 -20.771 1.00 63.16 73 MET A C 1
ATOM 608 O O . MET A 1 73 ? 28.810 14.679 -21.010 1.00 63.16 73 MET A O 1
ATOM 612 N N . GLU A 1 74 ? 27.082 15.635 -19.927 1.00 63.84 74 GLU A N 1
ATOM 613 C CA . GLU A 1 74 ? 27.895 16.490 -19.068 1.00 63.84 74 GLU A CA 1
ATOM 614 C C . GLU A 1 74 ? 28.525 15.669 -17.927 1.00 63.84 74 GLU A C 1
ATOM 616 O O . GLU A 1 74 ? 27.992 14.658 -17.465 1.00 63.84 74 GLU A O 1
ATOM 621 N N . SER A 1 75 ? 29.688 16.097 -17.428 1.00 65.38 75 SER A N 1
ATOM 622 C CA . SER A 1 75 ? 30.460 15.329 -16.437 1.00 65.38 75 SER A CA 1
ATOM 623 C C . SER A 1 75 ? 29.717 15.063 -15.123 1.00 65.38 75 SER A C 1
ATOM 625 O O . SER A 1 75 ? 30.043 14.109 -14.418 1.00 65.38 75 SER A O 1
ATOM 627 N N . TRP A 1 76 ? 28.742 15.904 -14.764 1.00 65.81 76 TRP A N 1
ATOM 628 C CA . TRP A 1 76 ? 27.923 15.709 -13.566 1.00 65.81 76 TRP A CA 1
ATOM 629 C C . TRP A 1 76 ? 26.866 14.617 -13.759 1.00 65.81 76 TRP A C 1
ATOM 631 O O . TRP A 1 76 ? 26.579 13.889 -12.808 1.00 65.81 76 TRP A O 1
ATOM 641 N N . GLU A 1 77 ? 26.348 14.433 -14.977 1.00 65.19 77 GLU A N 1
ATOM 642 C CA . GLU A 1 77 ? 25.344 13.410 -15.271 1.00 65.19 77 GLU A CA 1
ATOM 643 C C . GLU A 1 77 ? 25.936 12.008 -15.086 1.00 65.19 77 GLU A C 1
ATOM 645 O O . GLU A 1 77 ? 25.280 11.137 -14.527 1.00 65.19 77 GLU A O 1
ATOM 650 N N . LEU A 1 78 ? 27.220 11.810 -15.415 1.00 70.25 78 LEU A N 1
ATOM 651 C CA . LEU A 1 78 ? 27.951 10.550 -15.190 1.00 70.25 78 LEU A CA 1
ATOM 652 C C . LEU A 1 78 ? 28.014 10.105 -13.725 1.00 70.25 78 LEU A C 1
ATOM 654 O O . LEU A 1 78 ? 28.211 8.919 -13.438 1.00 70.25 78 LEU A O 1
ATOM 658 N N . ASN A 1 79 ? 27.896 11.051 -12.795 1.00 70.38 79 ASN A N 1
ATOM 659 C CA . ASN A 1 79 ? 27.858 10.766 -11.365 1.00 70.38 79 ASN A CA 1
ATOM 660 C C . ASN A 1 79 ? 26.431 10.502 -10.866 1.00 70.38 79 ASN A C 1
ATOM 662 O O . ASN A 1 79 ? 26.279 9.945 -9.784 1.00 70.38 79 ASN A O 1
ATOM 666 N N . ALA A 1 80 ? 25.415 10.865 -11.653 1.00 71.44 80 ALA A N 1
ATOM 667 C CA . ALA A 1 80 ? 24.001 10.649 -11.357 1.00 71.44 80 ALA A CA 1
ATOM 668 C C . ALA A 1 80 ? 23.421 9.372 -12.003 1.00 71.44 80 ALA A C 1
ATOM 670 O O . ALA A 1 80 ? 22.285 9.000 -11.701 1.00 71.44 80 ALA A O 1
ATOM 671 N N . ILE A 1 81 ? 24.181 8.693 -12.874 1.00 75.69 81 ILE A N 1
ATOM 672 C CA . ILE A 1 81 ? 23.784 7.406 -13.465 1.00 75.69 81 ILE A CA 1
ATOM 673 C C . ILE A 1 81 ? 23.715 6.343 -12.371 1.00 75.69 81 ILE A C 1
ATOM 675 O O . ILE A 1 81 ? 24.735 5.954 -11.799 1.00 75.69 81 ILE A O 1
ATOM 679 N N . SER A 1 82 ? 22.502 5.850 -12.135 1.00 77.00 82 SER A N 1
ATOM 680 C CA . SER A 1 82 ? 22.246 4.659 -11.325 1.00 77.00 82 SER A CA 1
ATOM 681 C C . SER A 1 82 ? 22.524 3.403 -12.150 1.00 77.00 82 SER A C 1
ATOM 683 O O . SER A 1 82 ? 23.288 2.519 -11.743 1.00 77.00 82 SER A O 1
ATOM 685 N N . ASP A 1 83 ? 21.954 3.359 -13.357 1.00 80.62 83 ASP A N 1
ATOM 686 C CA . ASP A 1 83 ? 21.979 2.186 -14.221 1.00 80.62 83 ASP A CA 1
ATOM 687 C C . ASP A 1 83 ? 22.050 2.561 -15.707 1.00 80.62 83 ASP A C 1
ATOM 689 O O . ASP A 1 83 ? 21.634 3.645 -16.114 1.00 80.62 83 ASP A O 1
ATOM 693 N N . ALA A 1 84 ? 22.590 1.655 -16.523 1.00 82.19 84 ALA A N 1
ATOM 694 C CA . ALA A 1 84 ? 22.720 1.817 -17.968 1.00 82.19 84 ALA A CA 1
ATOM 695 C C . ALA A 1 84 ? 22.526 0.465 -18.668 1.00 82.19 84 ALA A C 1
ATOM 697 O O . ALA A 1 84 ? 23.037 -0.552 -18.189 1.00 82.19 84 ALA A O 1
ATOM 698 N N . TYR A 1 85 ? 21.829 0.455 -19.806 1.00 84.44 85 TYR A N 1
ATOM 699 C CA . TYR A 1 85 ? 21.465 -0.765 -20.536 1.00 84.44 85 TYR A CA 1
ATOM 700 C C . TYR A 1 85 ? 21.533 -0.560 -22.052 1.00 84.44 85 TYR A C 1
ATOM 702 O O . TYR A 1 85 ? 21.210 0.520 -22.536 1.00 84.44 85 TYR A O 1
ATOM 710 N N . LEU A 1 86 ? 21.897 -1.614 -22.792 1.00 82.56 86 LEU A N 1
ATOM 711 C CA . LEU A 1 86 ? 21.733 -1.696 -24.250 1.00 82.56 86 LEU A CA 1
ATOM 712 C C . LEU A 1 86 ? 20.587 -2.652 -24.573 1.00 82.56 86 LEU A C 1
ATOM 714 O O . LEU A 1 86 ? 20.748 -3.877 -24.512 1.00 82.56 86 LEU A O 1
ATOM 718 N N . VAL A 1 87 ? 19.431 -2.086 -24.887 1.00 83.94 87 VAL A N 1
ATOM 719 C CA . VAL A 1 87 ? 18.144 -2.785 -24.932 1.00 83.94 87 VAL A CA 1
ATOM 720 C C . VAL A 1 87 ? 17.315 -2.276 -26.098 1.00 83.94 87 VAL A C 1
ATOM 722 O O . VAL A 1 87 ? 17.428 -1.116 -26.459 1.00 83.94 87 VAL A O 1
ATOM 725 N N . ASP A 1 88 ? 16.500 -3.154 -26.672 1.00 85.62 88 ASP A N 1
ATOM 726 C CA . ASP A 1 88 ? 15.505 -2.781 -27.678 1.00 85.62 88 ASP A CA 1
ATOM 727 C C . ASP A 1 88 ? 14.275 -2.213 -26.959 1.00 85.62 88 ASP A C 1
ATOM 729 O O . ASP A 1 88 ? 13.527 -2.939 -26.295 1.00 85.62 88 ASP A O 1
ATOM 733 N N . VAL A 1 89 ? 14.140 -0.889 -26.995 1.00 85.81 89 VAL A N 1
ATOM 734 C CA . VAL A 1 89 ? 13.152 -0.133 -26.222 1.00 85.81 89 VAL A CA 1
ATOM 735 C C . VAL A 1 89 ? 11.829 -0.001 -26.980 1.00 85.81 89 VAL A C 1
ATOM 737 O O . VAL A 1 89 ? 10.759 -0.001 -26.362 1.00 85.81 89 VAL A O 1
ATOM 740 N N . ASN A 1 90 ? 11.875 0.117 -28.307 1.00 85.31 90 ASN A N 1
ATOM 741 C CA . ASN A 1 90 ? 10.702 0.344 -29.160 1.00 85.31 90 ASN A CA 1
ATOM 742 C C . ASN A 1 90 ? 10.197 -0.941 -29.867 1.00 85.31 90 ASN A C 1
ATOM 744 O O . ASN A 1 90 ? 9.091 -0.936 -30.424 1.00 85.31 90 ASN A O 1
ATOM 748 N N . ASN A 1 91 ? 10.917 -2.061 -29.717 1.00 83.56 91 ASN A N 1
ATOM 749 C CA . ASN A 1 91 ? 10.707 -3.372 -30.344 1.00 83.56 91 ASN A CA 1
ATOM 750 C C . ASN A 1 91 ? 10.940 -3.382 -31.866 1.00 83.56 91 ASN A C 1
ATOM 752 O O . ASN A 1 91 ? 10.185 -4.037 -32.595 1.00 83.56 91 ASN A O 1
ATOM 756 N N . ASP A 1 92 ? 11.943 -2.651 -32.359 1.00 85.12 92 ASP A N 1
ATOM 757 C CA . ASP A 1 92 ? 12.329 -2.643 -33.778 1.00 85.12 92 ASP A CA 1
ATOM 758 C C . ASP A 1 92 ? 13.537 -3.551 -34.112 1.00 85.12 92 ASP A C 1
ATOM 760 O O . ASP A 1 92 ? 13.893 -3.709 -35.283 1.00 85.12 92 ASP A O 1
ATOM 764 N N . ASN A 1 93 ? 14.071 -4.266 -33.113 1.00 83.75 93 ASN A N 1
ATOM 765 C CA . ASN A 1 93 ? 15.290 -5.089 -33.129 1.00 83.75 93 ASN A CA 1
ATOM 766 C C . ASN A 1 93 ? 16.617 -4.311 -33.151 1.00 83.75 93 ASN A C 1
ATOM 768 O O . ASN A 1 93 ? 17.683 -4.928 -33.272 1.00 83.75 93 ASN A O 1
ATOM 772 N N . THR A 1 94 ? 16.585 -2.993 -32.995 1.00 83.81 94 THR A N 1
ATOM 773 C CA . THR A 1 94 ? 17.754 -2.154 -32.717 1.00 83.81 94 THR A CA 1
ATOM 774 C C . THR A 1 94 ? 17.927 -2.038 -31.208 1.00 83.81 94 THR A C 1
ATOM 776 O O . THR A 1 94 ? 16.981 -2.178 -30.447 1.00 83.81 94 THR A O 1
ATOM 779 N N . LYS A 1 95 ? 19.168 -1.880 -30.737 1.00 84.38 95 LYS A N 1
ATOM 780 C CA . LYS A 1 95 ? 19.436 -1.662 -29.310 1.00 84.38 95 LYS A CA 1
ATOM 781 C C . LYS A 1 95 ? 19.743 -0.196 -29.064 1.00 84.38 95 LYS A C 1
ATOM 783 O O . LYS A 1 95 ? 20.797 0.286 -29.488 1.00 84.38 95 LYS A O 1
ATOM 788 N N . GLU A 1 96 ? 18.879 0.468 -28.313 1.00 86.94 96 GLU A N 1
ATOM 789 C CA . GLU A 1 96 ? 19.110 1.799 -27.773 1.00 86.94 96 GLU A CA 1
ATOM 790 C C . GLU A 1 96 ? 19.919 1.726 -26.476 1.00 86.94 96 GLU A C 1
ATOM 792 O O . GLU A 1 96 ? 19.893 0.740 -25.728 1.00 86.94 96 GLU A O 1
ATOM 797 N N . LEU A 1 97 ? 20.633 2.811 -26.180 1.00 85.31 97 LEU A N 1
ATOM 798 C CA . LEU A 1 97 ? 21.197 3.031 -24.858 1.00 85.31 97 LEU A CA 1
ATOM 799 C C . LEU A 1 97 ? 20.125 3.665 -23.965 1.00 85.31 97 LEU A C 1
ATOM 801 O O . LEU A 1 97 ? 19.738 4.813 -24.170 1.00 85.31 97 LEU A O 1
ATOM 805 N N . LEU A 1 98 ? 19.703 2.942 -22.933 1.00 85.50 98 LEU A N 1
ATOM 806 C CA . LEU A 1 98 ? 18.850 3.455 -21.865 1.00 85.50 98 LEU A CA 1
ATOM 807 C C . LEU A 1 98 ? 19.714 3.801 -20.650 1.00 85.50 98 LEU A C 1
ATOM 809 O O . LEU A 1 98 ? 20.358 2.923 -20.074 1.00 85.50 98 LEU A O 1
ATOM 813 N N . LEU A 1 99 ? 19.696 5.065 -20.232 1.00 84.56 99 LEU A N 1
ATOM 814 C CA . LEU A 1 99 ? 20.348 5.538 -19.012 1.00 84.56 99 LEU A CA 1
ATOM 815 C C . LEU A 1 99 ? 19.305 5.879 -17.960 1.00 84.56 99 LEU A C 1
ATOM 817 O O . LEU A 1 99 ? 18.425 6.697 -18.210 1.00 84.56 99 LEU A O 1
ATOM 821 N N . VAL A 1 100 ? 19.437 5.294 -16.774 1.00 80.69 100 VAL A N 1
ATOM 822 C CA . VAL A 1 100 ? 18.592 5.583 -15.615 1.00 80.69 100 VAL A CA 1
ATOM 823 C C . VAL A 1 100 ? 19.374 6.462 -14.653 1.00 80.69 100 VAL A C 1
ATOM 825 O O . VAL A 1 100 ? 20.423 6.084 -14.125 1.00 80.69 100 VAL A O 1
ATOM 828 N N . LEU A 1 101 ? 18.843 7.653 -14.425 1.00 77.44 101 LEU A N 1
ATOM 829 C CA . LEU A 1 101 ? 19.380 8.672 -13.545 1.00 77.44 101 LEU A CA 1
ATOM 830 C C . LEU A 1 101 ? 18.532 8.694 -12.270 1.00 77.44 101 LEU A C 1
ATOM 832 O O . LEU A 1 101 ? 17.300 8.716 -12.315 1.00 77.44 101 LEU A O 1
ATOM 836 N N . CYS A 1 102 ? 19.189 8.682 -11.116 1.00 67.00 102 CYS A N 1
ATOM 837 C CA . CYS A 1 102 ? 18.505 8.812 -9.834 1.00 67.00 102 CYS A CA 1
ATOM 838 C C . CYS A 1 102 ? 18.869 10.165 -9.228 1.00 67.00 102 CYS A C 1
ATOM 840 O O . CYS A 1 102 ? 20.030 10.404 -8.890 1.00 67.00 102 CYS A O 1
ATOM 842 N N . GLN A 1 103 ? 17.889 11.062 -9.102 1.00 58.91 103 GLN A N 1
ATOM 843 C CA . GLN A 1 103 ? 18.093 12.362 -8.468 1.00 58.91 103 GLN A CA 1
ATOM 844 C C . GLN A 1 103 ? 17.406 12.398 -7.092 1.00 58.91 103 GLN A C 1
ATOM 846 O O . GLN A 1 103 ? 16.181 12.378 -6.984 1.00 58.91 103 GLN A O 1
ATOM 851 N N . GLY A 1 104 ? 18.204 12.490 -6.021 1.00 54.16 104 GLY A N 1
ATOM 852 C CA . GLY A 1 104 ? 17.726 12.716 -4.648 1.00 54.16 104 GLY A CA 1
ATOM 853 C C . GLY A 1 104 ? 17.386 11.456 -3.835 1.00 54.16 104 GLY A C 1
ATOM 854 O O . GLY A 1 104 ? 17.782 10.345 -4.170 1.00 54.16 104 GLY A O 1
ATOM 855 N N . SER A 1 105 ? 16.689 11.643 -2.704 1.00 49.59 105 SER A N 1
ATOM 856 C CA . SER A 1 105 ? 16.395 10.588 -1.711 1.00 49.59 105 SER A CA 1
ATOM 857 C C . SER A 1 105 ? 15.034 9.902 -1.888 1.00 49.59 105 SER A C 1
ATOM 859 O O . SER A 1 105 ? 14.790 8.852 -1.294 1.00 49.59 105 SER A O 1
ATOM 861 N N . MET A 1 106 ? 14.146 10.465 -2.711 1.00 47.38 106 MET A N 1
ATOM 862 C CA . MET A 1 106 ? 12.817 9.922 -2.992 1.00 47.38 106 MET A CA 1
ATOM 863 C C . MET A 1 106 ? 12.627 9.759 -4.497 1.00 47.38 106 MET A C 1
ATOM 865 O O . MET A 1 106 ? 12.213 10.712 -5.136 1.00 47.38 106 MET A O 1
ATOM 869 N N . ARG A 1 107 ? 12.925 8.564 -5.032 1.00 53.44 107 ARG A N 1
ATOM 870 C CA . ARG A 1 107 ? 12.339 7.916 -6.236 1.00 53.44 107 ARG A CA 1
ATOM 871 C C . ARG A 1 107 ? 11.905 8.810 -7.421 1.00 53.44 107 ARG A C 1
ATOM 873 O O . ARG A 1 107 ? 10.988 8.445 -8.153 1.00 53.44 107 ARG A O 1
ATOM 880 N N . ASN A 1 108 ? 12.565 9.941 -7.634 1.00 57.66 108 ASN A N 1
ATOM 881 C CA . ASN A 1 108 ? 12.458 10.744 -8.838 1.00 57.66 108 ASN A CA 1
ATOM 882 C C . ASN A 1 108 ? 13.446 10.130 -9.817 1.00 57.66 108 ASN A C 1
ATOM 884 O O . ASN A 1 108 ? 14.628 10.476 -9.847 1.00 57.66 108 ASN A O 1
ATOM 888 N N . TYR A 1 109 ? 12.954 9.125 -10.534 1.00 66.00 109 TYR A N 1
ATOM 889 C CA . TYR A 1 109 ? 13.701 8.518 -11.614 1.00 66.00 109 TYR A CA 1
ATOM 890 C C . TYR A 1 109 ? 13.575 9.445 -12.816 1.00 66.00 109 TYR A C 1
ATOM 892 O O . TYR A 1 109 ? 12.474 9.817 -13.225 1.00 66.00 109 TYR A O 1
ATOM 900 N N . SER A 1 110 ? 14.707 9.837 -13.379 1.00 77.12 110 SER A N 1
ATOM 901 C CA . SER A 1 110 ? 14.722 10.283 -14.760 1.00 77.12 110 SER A CA 1
ATOM 902 C C . SER A 1 110 ? 15.455 9.252 -15.590 1.00 77.12 110 SER A C 1
ATOM 904 O O . SER A 1 110 ? 16.281 8.486 -15.093 1.00 77.12 110 SER A O 1
ATOM 906 N N . PHE A 1 111 ? 15.111 9.161 -16.861 1.00 82.12 111 PHE A N 1
ATOM 907 C CA . PHE A 1 111 ? 15.847 8.313 -17.775 1.00 82.12 111 PHE A CA 1
ATOM 908 C C . PHE A 1 111 ? 15.962 8.981 -19.136 1.00 82.12 111 PHE A C 1
ATOM 910 O O . PHE A 1 111 ? 15.117 9.787 -19.533 1.00 82.12 111 PHE A O 1
ATOM 917 N N . LYS A 1 112 ? 17.040 8.639 -19.834 1.00 86.19 112 LYS A N 1
ATOM 918 C CA . LYS A 1 112 ? 17.369 9.126 -21.171 1.00 86.19 112 LYS A CA 1
ATOM 919 C C . LYS A 1 112 ? 17.534 7.933 -22.096 1.00 86.19 112 LYS A C 1
ATOM 921 O O . LYS A 1 112 ? 18.169 6.948 -21.717 1.00 86.19 112 LYS A O 1
ATOM 926 N N . ILE A 1 113 ? 16.954 8.019 -23.285 1.00 85.81 113 ILE A N 1
ATOM 927 C CA . ILE A 1 113 ? 17.063 6.997 -24.326 1.00 85.81 113 ILE A CA 1
ATOM 928 C C . ILE A 1 113 ? 17.877 7.588 -25.463 1.00 85.81 113 ILE A C 1
ATOM 930 O O . ILE A 1 113 ? 17.561 8.675 -25.945 1.00 85.81 113 ILE A O 1
ATOM 934 N N . TYR A 1 114 ? 18.901 6.867 -25.902 1.00 84.38 114 TYR A N 1
ATOM 935 C CA . TYR A 1 114 ? 19.735 7.270 -27.019 1.00 84.38 114 TYR A CA 1
ATOM 936 C C . TYR A 1 114 ? 19.718 6.219 -28.121 1.00 84.38 114 TYR A C 1
ATOM 938 O O . TYR A 1 114 ? 19.945 5.036 -27.868 1.00 84.38 114 TYR A O 1
ATOM 946 N N . GLU A 1 115 ? 19.522 6.671 -29.351 1.00 85.81 115 GLU A N 1
ATOM 947 C CA . GLU A 1 115 ? 19.667 5.848 -30.546 1.00 85.81 115 GLU A CA 1
ATOM 948 C C . GLU A 1 115 ? 21.138 5.533 -30.784 1.00 85.81 115 GLU A C 1
ATOM 950 O O . GLU A 1 115 ? 21.988 6.424 -30.692 1.00 85.81 115 GLU A O 1
ATOM 955 N N . ASN A 1 116 ? 21.432 4.285 -31.138 1.00 77.12 116 ASN A N 1
ATOM 956 C CA . ASN A 1 116 ? 22.755 3.898 -31.596 1.00 77.12 116 ASN A CA 1
ATOM 957 C C . ASN A 1 116 ? 22.894 4.140 -33.106 1.00 77.12 116 ASN A C 1
ATOM 959 O O . ASN A 1 116 ? 22.345 3.399 -33.915 1.00 77.12 116 ASN A O 1
ATOM 963 N N . ASN A 1 117 ? 23.713 5.121 -33.483 1.00 73.75 117 ASN A N 1
ATOM 964 C CA . ASN A 1 117 ? 24.051 5.438 -34.870 1.00 73.75 117 ASN A CA 1
ATOM 965 C C . ASN A 1 117 ? 25.469 4.950 -35.243 1.00 73.75 117 ASN A C 1
ATOM 967 O O . ASN A 1 117 ? 26.230 5.629 -35.938 1.00 73.75 117 ASN A O 1
ATOM 971 N N . GLY A 1 118 ? 25.859 3.771 -34.747 1.00 70.56 118 GLY A N 1
ATOM 972 C CA . GLY A 1 118 ? 27.170 3.158 -34.957 1.00 70.56 118 GLY A CA 1
ATOM 973 C C . GLY A 1 118 ? 28.174 3.572 -33.882 1.00 70.56 118 GLY A C 1
ATOM 974 O O . GLY A 1 118 ? 28.219 2.976 -32.814 1.00 70.56 118 GLY A O 1
ATOM 975 N N . ASN A 1 119 ? 28.997 4.587 -34.162 1.00 61.56 119 ASN A N 1
ATOM 976 C CA . ASN A 1 119 ? 30.004 5.087 -33.208 1.00 61.56 119 ASN A CA 1
ATOM 977 C C . ASN A 1 119 ? 29.486 6.235 -32.322 1.00 61.56 119 ASN A C 1
ATOM 979 O O . ASN A 1 119 ? 30.234 6.764 -31.502 1.00 61.56 119 ASN A O 1
ATOM 983 N N . ASN A 1 120 ? 28.240 6.667 -32.529 1.00 67.94 120 ASN A N 1
ATOM 984 C CA . ASN A 1 120 ? 27.652 7.826 -31.867 1.00 67.94 120 ASN A CA 1
ATOM 985 C C . ASN A 1 120 ? 26.270 7.479 -31.317 1.00 67.94 120 ASN A C 1
ATOM 987 O O . ASN A 1 120 ? 25.525 6.724 -31.939 1.00 67.94 120 ASN A O 1
ATOM 991 N N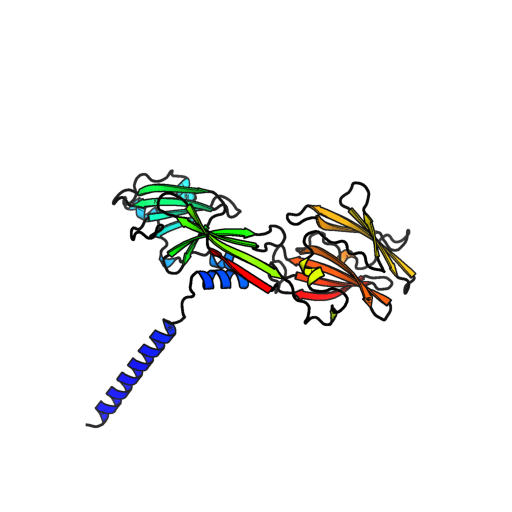 . PHE A 1 121 ? 25.920 8.106 -30.196 1.00 74.62 121 PHE A N 1
ATOM 992 C CA . PHE A 1 121 ? 24.600 8.006 -29.588 1.00 74.62 121 PHE A CA 1
ATOM 993 C C . PHE A 1 121 ? 23.903 9.361 -29.641 1.00 74.62 121 PHE A C 1
ATOM 995 O O . PHE A 1 121 ? 24.473 10.366 -29.215 1.00 74.62 121 PHE A O 1
ATOM 1002 N N . ALA A 1 122 ? 22.687 9.394 -30.180 1.00 78.81 122 ALA A N 1
ATOM 1003 C CA . ALA A 1 122 ? 21.875 10.605 -30.276 1.00 78.81 122 ALA A CA 1
ATOM 1004 C C . ALA A 1 122 ? 20.689 10.505 -29.314 1.00 78.81 122 ALA A C 1
ATOM 1006 O O . ALA A 1 122 ? 20.040 9.466 -29.260 1.00 78.81 122 ALA A O 1
ATOM 1007 N N . LEU A 1 123 ? 20.417 11.560 -28.539 1.00 81.62 123 LEU A N 1
ATOM 1008 C CA . LEU A 1 123 ? 19.295 11.565 -27.596 1.00 81.62 123 LEU A CA 1
ATOM 1009 C C . LEU A 1 123 ? 17.975 11.482 -28.372 1.00 81.62 123 LEU A C 1
ATOM 1011 O O . LEU A 1 123 ? 17.696 12.352 -29.195 1.00 81.62 123 LEU A O 1
ATOM 1015 N N . LEU A 1 124 ? 17.181 10.452 -28.086 1.00 83.62 124 LEU A N 1
ATOM 1016 C CA . LEU A 1 124 ? 15.843 10.261 -28.642 1.00 83.62 124 LEU A CA 1
ATOM 1017 C C . LEU A 1 124 ? 14.780 10.910 -27.763 1.00 83.62 124 LEU A C 1
ATOM 1019 O O . LEU A 1 124 ? 13.957 11.679 -28.249 1.00 83.62 124 LEU A O 1
ATOM 1023 N N . ASP A 1 125 ? 14.795 10.601 -26.467 1.00 83.75 125 ASP A N 1
ATOM 1024 C CA . ASP A 1 125 ? 13.850 11.165 -25.507 1.00 83.75 125 ASP A CA 1
ATOM 1025 C C . ASP A 1 125 ? 14.467 11.209 -24.105 1.00 83.75 125 ASP A C 1
ATOM 1027 O O . ASP A 1 125 ? 15.346 10.419 -23.743 1.00 83.75 125 ASP A O 1
ATOM 1031 N N . GLU A 1 126 ? 13.960 12.136 -23.306 1.00 84.75 126 GLU A N 1
ATOM 1032 C CA . GLU A 1 126 ? 14.254 12.283 -21.889 1.00 84.75 126 GLU A CA 1
ATOM 1033 C C . GLU A 1 126 ? 12.932 12.343 -21.129 1.00 84.75 126 GLU A C 1
ATOM 1035 O O . GLU A 1 126 ? 11.997 13.070 -21.496 1.00 84.75 126 GLU A O 1
ATOM 1040 N N . LYS A 1 127 ? 12.830 11.562 -20.052 1.00 82.31 127 LYS A N 1
ATOM 1041 C CA . LYS A 1 127 ? 11.690 11.640 -19.143 1.00 82.31 127 LYS A CA 1
ATOM 1042 C C . LYS A 1 127 ? 12.134 11.841 -17.718 1.00 82.31 127 LYS A C 1
ATOM 1044 O O . LYS A 1 127 ? 12.917 11.072 -17.176 1.00 82.31 127 LYS A O 1
ATOM 1049 N N . GLU A 1 128 ? 11.544 12.859 -17.113 1.00 74.44 128 GLU A N 1
ATOM 1050 C CA . GLU A 1 128 ? 11.626 13.148 -15.692 1.00 74.44 128 GLU A CA 1
ATOM 1051 C C . GLU A 1 128 ? 10.302 12.761 -15.021 1.00 74.44 128 GLU A C 1
ATOM 1053 O O . GLU A 1 128 ? 9.219 13.056 -15.540 1.00 74.44 128 GLU A O 1
ATOM 1058 N N . GLY A 1 129 ? 10.366 12.107 -13.857 1.00 68.88 129 GLY A N 1
ATOM 1059 C CA . GLY A 1 129 ? 9.209 11.953 -12.974 1.00 68.88 129 GLY A CA 1
ATOM 1060 C C . GLY A 1 129 ? 9.017 10.549 -12.400 1.00 68.88 129 GLY A C 1
ATOM 1061 O O . GLY A 1 129 ? 9.950 9.878 -11.984 1.00 68.88 129 GLY A O 1
ATOM 1062 N N . PHE A 1 130 ? 7.759 10.113 -12.305 1.00 71.69 130 PHE A N 1
ATOM 1063 C CA . PHE A 1 130 ? 7.364 8.903 -11.560 1.00 71.69 130 PHE A CA 1
ATOM 1064 C C . PHE A 1 130 ? 7.294 7.629 -12.418 1.00 71.69 130 PHE A C 1
ATOM 1066 O O . PHE A 1 130 ? 6.601 6.679 -12.050 1.00 71.69 130 PHE A O 1
ATOM 1073 N N . MET A 1 131 ? 7.938 7.629 -13.587 1.00 80.81 131 MET A N 1
ATOM 1074 C CA . MET A 1 131 ? 8.004 6.468 -14.473 1.00 80.81 131 MET A CA 1
ATOM 1075 C C . MET A 1 131 ? 9.345 5.761 -14.278 1.00 80.81 131 MET A C 1
ATOM 1077 O O . MET A 1 131 ? 10.388 6.405 -14.270 1.00 80.81 131 MET A O 1
ATOM 1081 N N . SER A 1 132 ? 9.318 4.443 -14.116 1.00 80.00 132 SER A N 1
ATOM 1082 C CA . SER A 1 132 ? 10.496 3.616 -13.870 1.00 80.00 132 SER A CA 1
ATOM 1083 C C . SER A 1 132 ? 10.595 2.525 -14.941 1.00 80.00 132 SER A C 1
ATOM 1085 O O . SER A 1 132 ? 9.588 1.860 -15.207 1.00 80.00 132 SER A O 1
ATOM 1087 N N . PRO A 1 133 ? 11.766 2.343 -15.576 1.00 81.12 133 PRO A N 1
ATOM 1088 C CA . PRO A 1 133 ? 12.002 1.210 -16.456 1.00 81.12 133 PRO A CA 1
ATOM 1089 C C . PRO A 1 133 ? 12.231 -0.064 -15.635 1.00 81.12 133 PRO A C 1
ATOM 1091 O O . PRO A 1 133 ? 13.024 -0.086 -14.696 1.00 81.12 133 PRO A O 1
ATOM 1094 N N . VAL A 1 134 ? 11.557 -1.140 -16.023 1.00 80.75 134 VAL A N 1
ATOM 1095 C CA . VAL A 1 134 ? 11.658 -2.477 -15.438 1.00 80.75 134 VAL A CA 1
ATOM 1096 C C . VAL A 1 134 ? 12.070 -3.431 -16.538 1.00 80.75 134 VAL A C 1
ATOM 1098 O O . VAL A 1 134 ? 11.424 -3.510 -17.577 1.00 80.75 134 VAL A O 1
ATOM 1101 N N . ILE A 1 135 ? 13.149 -4.164 -16.308 1.00 78.31 135 ILE A N 1
ATOM 1102 C CA . ILE A 1 135 ? 13.659 -5.126 -17.279 1.00 78.31 135 ILE A CA 1
ATOM 1103 C C . ILE A 1 135 ? 13.222 -6.515 -16.847 1.00 78.31 135 ILE A C 1
ATOM 1105 O O . ILE A 1 135 ? 13.690 -7.017 -15.823 1.00 78.31 135 ILE A O 1
ATOM 1109 N N . TYR A 1 136 ? 12.359 -7.133 -17.646 1.00 79.38 136 TYR A N 1
ATOM 1110 C CA . TYR A 1 136 ? 11.819 -8.464 -17.398 1.00 79.38 136 TYR A CA 1
ATOM 1111 C C . TYR A 1 136 ? 11.817 -9.278 -18.694 1.00 79.38 136 TYR A C 1
ATOM 1113 O O . TYR A 1 136 ? 11.456 -8.764 -19.748 1.00 79.38 136 TYR A O 1
ATOM 1121 N N . ASN A 1 137 ? 12.285 -10.528 -18.639 1.00 77.88 137 ASN A N 1
ATOM 1122 C CA . ASN A 1 137 ? 12.424 -11.423 -19.800 1.00 77.88 137 ASN A CA 1
ATOM 1123 C C . ASN A 1 137 ? 13.059 -10.745 -21.033 1.00 77.88 137 ASN A C 1
ATOM 1125 O O . ASN A 1 137 ? 12.575 -10.867 -22.158 1.00 77.88 137 ASN A O 1
ATOM 1129 N N . ASN A 1 138 ? 14.153 -10.006 -20.805 1.00 73.75 138 ASN A N 1
ATOM 1130 C CA . ASN A 1 138 ? 14.904 -9.244 -21.813 1.00 73.75 138 ASN A CA 1
ATOM 1131 C C . ASN A 1 138 ? 14.110 -8.140 -22.538 1.00 73.75 138 ASN A C 1
ATOM 1133 O O . ASN A 1 138 ? 14.577 -7.633 -23.556 1.00 73.75 138 ASN A O 1
ATOM 1137 N N . LYS A 1 139 ? 12.947 -7.743 -22.013 1.00 80.62 139 LYS A N 1
ATOM 1138 C CA . LYS A 1 139 ? 12.160 -6.601 -22.485 1.00 80.62 139 LYS A CA 1
ATOM 1139 C C . LYS A 1 139 ? 12.163 -5.487 -21.452 1.00 80.62 139 LYS A C 1
ATOM 1141 O O . LYS A 1 139 ? 12.238 -5.740 -20.249 1.00 80.62 139 LYS A O 1
ATOM 1146 N N . VAL A 1 140 ? 12.078 -4.251 -21.933 1.00 82.81 140 VAL A N 1
ATOM 1147 C CA . VAL A 1 140 ? 11.930 -3.069 -21.083 1.00 82.81 140 VAL A CA 1
ATOM 1148 C C . VAL A 1 140 ? 10.452 -2.721 -20.985 1.00 82.81 140 VAL A C 1
ATOM 1150 O O . VAL A 1 140 ? 9.783 -2.518 -21.994 1.00 82.81 140 VAL A O 1
ATOM 1153 N N . HIS A 1 141 ? 9.961 -2.612 -19.760 1.00 86.94 141 HIS A N 1
ATOM 1154 C CA . HIS A 1 141 ? 8.616 -2.169 -19.436 1.00 86.94 141 HIS A CA 1
ATOM 1155 C C . HIS A 1 141 ? 8.700 -0.859 -18.668 1.00 86.94 141 HIS A C 1
ATOM 1157 O O . HIS A 1 141 ? 9.365 -0.781 -17.638 1.00 86.94 141 HIS A O 1
ATOM 1163 N N . PHE A 1 142 ? 8.018 0.179 -19.133 1.00 86.69 142 PHE A N 1
ATOM 1164 C CA . PHE A 1 142 ? 8.005 1.456 -18.430 1.00 86.69 142 PHE A CA 1
ATOM 1165 C C . PHE A 1 142 ? 6.746 1.552 -17.598 1.00 86.69 142 PHE A C 1
ATOM 1167 O O . PHE A 1 142 ? 5.647 1.566 -18.145 1.00 86.69 142 PHE A O 1
ATOM 1174 N N . ILE A 1 143 ? 6.884 1.635 -16.279 1.00 86.94 143 ILE A N 1
ATOM 1175 C CA . ILE A 1 143 ? 5.724 1.667 -15.394 1.00 86.94 143 ILE A CA 1
ATOM 1176 C C . ILE A 1 143 ? 5.676 2.937 -14.558 1.00 86.94 143 ILE A C 1
ATOM 1178 O O . ILE A 1 143 ? 6.694 3.456 -14.109 1.00 86.94 143 ILE A O 1
ATOM 1182 N N . LYS A 1 144 ? 4.465 3.407 -14.280 1.00 86.88 144 LYS A N 1
ATOM 1183 C CA . LYS A 1 144 ? 4.177 4.407 -13.255 1.00 86.88 144 LYS A CA 1
ATOM 1184 C C . LYS A 1 144 ? 3.305 3.775 -12.186 1.00 86.88 144 LYS A C 1
ATOM 1186 O O . LYS A 1 144 ? 2.225 3.269 -12.480 1.00 86.88 144 LYS A O 1
ATOM 1191 N N . VAL A 1 145 ? 3.754 3.856 -10.942 1.00 83.50 145 VAL A N 1
ATOM 1192 C CA . VAL A 1 145 ? 3.022 3.349 -9.778 1.00 83.50 145 VAL A CA 1
ATOM 1193 C C . VAL A 1 145 ? 2.308 4.520 -9.113 1.00 83.50 145 VAL A C 1
ATOM 1195 O O . VAL A 1 145 ? 2.953 5.479 -8.690 1.00 83.50 145 VAL A O 1
ATOM 1198 N N . LYS A 1 146 ? 0.979 4.460 -9.011 1.00 84.81 146 LYS A N 1
ATOM 1199 C CA . LYS A 1 146 ? 0.203 5.372 -8.168 1.00 84.81 146 LYS A CA 1
ATOM 1200 C C . LYS A 1 146 ? -0.058 4.689 -6.840 1.00 84.81 146 LYS A C 1
ATOM 1202 O O . LYS A 1 146 ? -0.670 3.623 -6.797 1.00 84.81 146 LYS A O 1
ATOM 1207 N N . SER A 1 147 ? 0.397 5.318 -5.768 1.00 78.19 147 SER A N 1
ATOM 1208 C CA . SER A 1 147 ? 0.123 4.857 -4.417 1.00 78.19 147 SER A CA 1
ATOM 1209 C C . SER A 1 147 ? -0.378 5.986 -3.546 1.00 78.19 147 SER A C 1
ATOM 1211 O O . SER A 1 147 ? 0.037 7.132 -3.708 1.00 78.19 147 SER A O 1
ATOM 1213 N N . ASP A 1 148 ? -1.221 5.617 -2.600 1.00 74.50 148 ASP A N 1
ATOM 1214 C CA . ASP A 1 148 ? -1.582 6.452 -1.476 1.00 74.50 148 ASP A CA 1
ATOM 1215 C C . ASP A 1 148 ? -0.354 6.709 -0.593 1.00 74.50 148 ASP A C 1
ATOM 1217 O O . ASP A 1 148 ? 0.460 5.804 -0.385 1.00 74.50 148 ASP A O 1
ATOM 1221 N N . PHE A 1 149 ? -0.176 7.937 -0.108 1.00 69.88 149 PHE A N 1
ATOM 1222 C CA . PHE A 1 149 ? 1.001 8.262 0.697 1.00 69.88 149 PHE A CA 1
ATOM 1223 C C . PHE A 1 149 ? 0.901 7.610 2.077 1.00 69.88 149 PHE A C 1
ATOM 1225 O O . PHE A 1 149 ? 1.834 6.920 2.484 1.00 69.88 149 PHE A O 1
ATOM 1232 N N . ASP A 1 150 ? -0.245 7.772 2.743 1.00 66.88 150 ASP A N 1
ATOM 1233 C CA . ASP A 1 150 ? -0.453 7.465 4.162 1.00 66.88 150 ASP A CA 1
ATOM 1234 C C . ASP A 1 150 ? -0.645 5.969 4.438 1.00 66.88 150 ASP A C 1
ATOM 1236 O O . ASP A 1 150 ? -0.245 5.463 5.479 1.00 66.88 150 ASP A O 1
ATOM 1240 N N . THR A 1 151 ? -1.230 5.229 3.505 1.00 65.94 151 THR A N 1
ATOM 1241 C CA . THR A 1 151 ? -1.390 3.769 3.605 1.00 65.94 151 THR A CA 1
ATOM 1242 C C . THR A 1 151 ? -0.349 3.014 2.789 1.00 65.94 151 THR A C 1
ATOM 1244 O O . THR A 1 151 ? -0.293 1.787 2.848 1.00 65.94 151 THR A O 1
ATOM 1247 N N . LYS A 1 152 ? 0.451 3.733 1.981 1.00 71.12 152 LYS A N 1
ATOM 1248 C CA . LYS A 1 152 ? 1.375 3.187 0.971 1.00 71.12 152 LYS A CA 1
ATOM 1249 C C . LYS A 1 152 ? 0.712 2.258 -0.056 1.00 71.12 152 LYS A C 1
ATOM 1251 O O . LYS A 1 152 ? 1.436 1.702 -0.886 1.00 71.12 152 LYS A O 1
ATOM 1256 N N . PHE A 1 153 ? -0.619 2.145 -0.036 1.00 78.00 153 PHE A N 1
ATOM 1257 C CA . PHE A 1 153 ? -1.398 1.256 -0.883 1.00 78.00 153 PHE A CA 1
ATOM 1258 C C . PHE A 1 153 ? -1.256 1.646 -2.347 1.00 78.00 153 PHE A C 1
ATOM 1260 O O . PHE A 1 153 ? -1.434 2.809 -2.707 1.00 78.00 153 PHE A O 1
ATOM 1267 N N . ILE A 1 154 ? -0.954 0.676 -3.202 1.00 81.25 154 ILE A N 1
ATOM 1268 C CA . ILE A 1 154 ? -0.840 0.901 -4.640 1.00 81.25 154 ILE A CA 1
ATOM 1269 C C . ILE A 1 154 ? -2.220 0.754 -5.271 1.00 81.25 154 ILE A C 1
ATOM 1271 O O . ILE A 1 154 ? -2.751 -0.345 -5.346 1.00 81.25 154 ILE A O 1
ATOM 1275 N N . SER A 1 155 ? -2.783 1.861 -5.751 1.00 84.12 155 SER A N 1
ATOM 1276 C CA . SER A 1 155 ? -4.110 1.891 -6.374 1.00 84.12 155 SER A CA 1
ATOM 1277 C C . SER A 1 155 ? -4.065 1.642 -7.879 1.00 84.12 155 SER A C 1
ATOM 1279 O O . SER A 1 155 ? -5.054 1.214 -8.477 1.00 84.12 155 SER A O 1
ATOM 1281 N N . GLN A 1 156 ? -2.928 1.926 -8.517 1.00 89.00 156 GLN A N 1
ATOM 1282 C CA . GLN A 1 156 ? -2.787 1.771 -9.958 1.00 89.00 156 GLN A CA 1
ATOM 1283 C C . GLN A 1 156 ? -1.336 1.531 -10.363 1.00 89.00 156 GLN A C 1
ATOM 1285 O O . GLN A 1 156 ? -0.425 2.192 -9.862 1.00 89.00 156 GLN A O 1
ATOM 1290 N N . VAL A 1 157 ? -1.132 0.661 -11.348 1.00 89.94 157 VAL A N 1
ATOM 1291 C CA . VAL A 1 157 ? 0.105 0.606 -12.132 1.00 89.94 157 VAL A CA 1
ATOM 1292 C C . VAL A 1 157 ? -0.240 0.866 -13.584 1.00 89.94 157 VAL A C 1
ATOM 1294 O O . VAL A 1 157 ? -1.144 0.251 -14.139 1.00 89.94 157 VAL A O 1
ATOM 1297 N N . ILE A 1 158 ? 0.453 1.821 -14.183 1.00 91.31 158 ILE A N 1
ATOM 1298 C CA . ILE A 1 158 ? 0.260 2.208 -15.574 1.00 91.31 158 ILE A CA 1
ATOM 1299 C C . ILE A 1 158 ? 1.508 1.805 -16.338 1.00 91.31 158 ILE A C 1
ATOM 1301 O O . ILE A 1 158 ? 2.589 2.297 -16.025 1.00 91.31 158 ILE A O 1
ATOM 1305 N N . GLU A 1 159 ? 1.353 0.953 -17.339 1.00 92.38 159 GLU A N 1
ATOM 1306 C CA . GLU A 1 159 ? 2.414 0.631 -18.282 1.00 92.38 159 GLU A CA 1
ATOM 1307 C C . GLU A 1 159 ? 2.379 1.595 -19.467 1.00 92.38 159 GLU A C 1
ATOM 1309 O O . GLU A 1 159 ? 1.319 1.920 -20.009 1.00 92.38 159 GLU A O 1
ATOM 1314 N N . TYR A 1 160 ? 3.562 2.027 -19.881 1.00 90.88 160 TYR A N 1
ATOM 1315 C CA . TYR A 1 160 ? 3.800 2.853 -21.046 1.00 90.88 160 TYR A CA 1
ATOM 1316 C C . TYR A 1 160 ? 4.655 2.096 -22.055 1.00 90.88 160 TYR A C 1
ATOM 1318 O O . TYR A 1 160 ? 5.554 1.335 -21.697 1.00 90.88 160 TYR A O 1
ATOM 1326 N N . ARG A 1 161 ? 4.400 2.372 -23.331 1.00 90.50 161 ARG A N 1
ATOM 1327 C CA . ARG A 1 161 ? 5.228 1.947 -24.455 1.00 90.50 161 ARG A CA 1
ATOM 1328 C C . ARG A 1 161 ? 5.907 3.168 -25.063 1.00 90.50 161 ARG A C 1
ATOM 1330 O O . ARG A 1 161 ? 5.260 4.199 -25.247 1.00 90.50 161 ARG A O 1
ATOM 1337 N N . PHE A 1 162 ? 7.183 3.030 -25.405 1.00 88.75 162 PHE A N 1
ATOM 1338 C CA . PHE A 1 162 ? 7.894 3.985 -26.246 1.00 88.75 162 PHE A CA 1
ATOM 1339 C C . PHE A 1 162 ? 7.769 3.561 -27.714 1.00 88.75 162 PHE A C 1
ATOM 1341 O O . PHE A 1 162 ? 8.005 2.399 -28.042 1.00 88.75 162 PHE A O 1
ATOM 1348 N N . ASP A 1 163 ? 7.357 4.475 -28.590 1.00 85.06 163 ASP A N 1
ATOM 1349 C CA . ASP A 1 163 ? 7.180 4.209 -30.028 1.00 85.06 163 ASP A CA 1
ATOM 1350 C C . ASP A 1 163 ? 8.362 4.684 -30.896 1.00 85.06 163 ASP A C 1
ATOM 1352 O O . ASP A 1 163 ? 8.253 4.714 -32.118 1.00 85.06 163 ASP A O 1
ATOM 1356 N N . GLY A 1 164 ? 9.484 5.062 -30.270 1.00 82.31 164 GLY A N 1
ATOM 1357 C CA . GLY A 1 164 ? 10.642 5.675 -30.932 1.00 82.31 164 GLY A CA 1
ATOM 1358 C C . GLY A 1 164 ? 10.607 7.206 -30.931 1.00 82.31 164 GLY A C 1
ATOM 1359 O O . GLY A 1 164 ? 11.638 7.841 -31.121 1.00 82.31 164 GLY A O 1
ATOM 1360 N N . SER A 1 165 ? 9.441 7.806 -30.671 1.00 81.50 165 SER A N 1
ATOM 1361 C CA . SER A 1 165 ? 9.266 9.264 -30.638 1.00 81.50 165 SER A CA 1
ATOM 1362 C C . SER A 1 165 ? 8.669 9.777 -29.332 1.00 81.50 165 SER A C 1
ATOM 1364 O O . SER A 1 165 ? 8.969 10.886 -28.897 1.00 81.50 165 SER A O 1
ATOM 1366 N N . SER A 1 166 ? 7.792 8.992 -28.707 1.00 83.25 166 SER A N 1
ATOM 1367 C CA . SER A 1 166 ? 7.059 9.407 -27.521 1.00 83.25 166 SER A CA 1
ATOM 1368 C C . SER A 1 166 ? 6.584 8.218 -26.694 1.00 83.25 166 SER A C 1
ATOM 1370 O O . SER A 1 166 ? 6.456 7.088 -27.174 1.00 83.25 166 SER A O 1
ATOM 1372 N N . PHE A 1 167 ? 6.287 8.493 -25.426 1.00 88.31 167 PHE A N 1
ATOM 1373 C CA . PHE A 1 167 ? 5.630 7.544 -24.540 1.00 88.31 167 PHE A CA 1
ATOM 1374 C C . PHE A 1 167 ? 4.118 7.612 -24.695 1.00 88.31 167 PHE A C 1
ATOM 1376 O O . PHE A 1 167 ? 3.513 8.680 -24.578 1.00 88.31 167 PHE A O 1
ATOM 1383 N N . ARG A 1 168 ? 3.498 6.447 -24.860 1.00 90.06 168 ARG A N 1
ATOM 1384 C CA . ARG A 1 168 ? 2.045 6.287 -24.851 1.00 90.06 168 ARG A CA 1
ATOM 1385 C C . ARG A 1 168 ? 1.638 5.309 -23.772 1.00 90.06 168 ARG A C 1
ATOM 1387 O O . ARG A 1 168 ? 2.344 4.341 -23.499 1.00 90.06 168 ARG A O 1
ATOM 1394 N N . GLN A 1 169 ? 0.500 5.578 -23.148 1.00 92.00 169 GLN A N 1
ATOM 1395 C CA . GLN A 1 169 ? -0.080 4.655 -22.187 1.00 92.00 169 GLN A CA 1
ATOM 1396 C C . GLN A 1 169 ? -0.517 3.385 -22.928 1.00 92.00 169 GLN A C 1
ATOM 1398 O O . GLN A 1 169 ? -1.173 3.488 -23.959 1.00 92.00 169 GLN A O 1
ATOM 1403 N N . ASN A 1 170 ? -0.104 2.222 -22.431 1.00 92.50 170 ASN A N 1
ATOM 1404 C CA . ASN A 1 170 ? -0.345 0.926 -23.063 1.00 92.50 170 ASN A CA 1
ATOM 1405 C C . ASN A 1 170 ? -1.417 0.142 -22.296 1.00 92.50 170 ASN A C 1
ATOM 1407 O O . ASN A 1 170 ? -2.439 -0.242 -22.849 1.00 92.50 170 ASN A O 1
ATOM 1411 N N . VAL A 1 171 ? -1.194 -0.051 -20.995 1.00 94.56 171 VAL A N 1
ATOM 1412 C CA . VAL A 1 171 ? -2.046 -0.872 -20.128 1.00 94.56 171 VAL A CA 1
ATOM 1413 C C . VAL A 1 171 ? -2.209 -0.190 -18.777 1.00 94.56 171 VAL A C 1
ATOM 1415 O O . VAL A 1 171 ? -1.282 0.437 -18.260 1.00 94.56 171 VAL A O 1
ATOM 1418 N N . VAL A 1 172 ? -3.385 -0.343 -18.173 1.00 94.00 172 VAL A N 1
ATOM 1419 C CA . VAL A 1 172 ? -3.639 0.034 -16.781 1.00 94.00 172 VAL A CA 1
ATOM 1420 C C . VAL A 1 172 ? -4.010 -1.187 -15.959 1.00 94.00 172 VAL A C 1
ATOM 1422 O O . VAL A 1 172 ? -4.981 -1.874 -16.259 1.00 94.00 172 VAL A O 1
ATOM 1425 N N . TYR A 1 173 ? -3.292 -1.392 -14.863 1.00 92.44 173 TYR A N 1
ATOM 1426 C CA . TYR A 1 173 ? -3.659 -2.307 -13.792 1.00 92.44 173 TYR A CA 1
ATOM 1427 C C . TYR A 1 173 ? -4.307 -1.487 -12.680 1.00 92.44 173 TYR A C 1
ATOM 1429 O O . TYR A 1 173 ? -3.622 -0.775 -11.943 1.00 92.44 173 TYR A O 1
ATOM 1437 N N . ASN A 1 174 ? -5.632 -1.544 -12.583 1.00 91.00 174 ASN A N 1
ATOM 1438 C CA . ASN A 1 174 ? -6.370 -0.947 -11.477 1.00 91.00 174 ASN A CA 1
ATOM 1439 C C . ASN A 1 174 ? -6.386 -1.931 -10.316 1.00 91.00 174 ASN A C 1
ATOM 1441 O O . ASN A 1 174 ? -6.803 -3.075 -10.485 1.00 91.00 174 ASN A O 1
ATOM 1445 N N . ILE A 1 175 ? -5.949 -1.484 -9.146 1.00 87.19 175 ILE A N 1
ATOM 1446 C CA . ILE A 1 175 ? -5.869 -2.333 -7.966 1.00 87.19 175 ILE A CA 1
ATOM 1447 C C . ILE A 1 175 ? -6.925 -1.887 -6.970 1.00 87.19 175 ILE A C 1
ATOM 1449 O O . ILE A 1 175 ? -6.959 -0.735 -6.533 1.00 87.19 175 ILE A O 1
ATOM 1453 N N . LYS A 1 176 ? -7.796 -2.824 -6.611 1.00 86.19 176 LYS A N 1
ATOM 1454 C CA . LYS A 1 176 ? -8.740 -2.676 -5.512 1.00 86.19 176 LYS A CA 1
ATOM 1455 C C . LYS A 1 176 ? -8.239 -3.497 -4.345 1.00 86.19 176 LYS A C 1
ATOM 1457 O O . LYS A 1 176 ? -7.821 -4.640 -4.502 1.00 86.19 176 LYS A O 1
ATOM 1462 N N . LYS A 1 177 ? -8.315 -2.897 -3.170 1.00 83.69 177 LYS A N 1
ATOM 1463 C CA . LYS A 1 177 ? -8.026 -3.550 -1.906 1.00 83.69 177 LYS A CA 1
ATOM 1464 C C . LYS A 1 177 ? -9.302 -3.616 -1.099 1.00 83.69 177 LYS A C 1
ATOM 1466 O O . LYS A 1 177 ? -10.062 -2.649 -1.067 1.00 83.69 177 LYS A O 1
ATOM 1471 N N . TYR A 1 178 ? -9.493 -4.734 -0.420 1.00 88.38 178 TYR A N 1
ATOM 1472 C CA . TYR A 1 178 ? -10.548 -4.871 0.562 1.00 88.38 178 TYR A CA 1
ATOM 1473 C C . TYR A 1 178 ? -10.102 -5.736 1.735 1.00 88.38 178 TYR A C 1
ATOM 1475 O O . TYR A 1 178 ? -9.232 -6.591 1.622 1.00 88.38 178 TYR A O 1
ATOM 1483 N N . TYR A 1 179 ? -10.702 -5.492 2.889 1.00 89.31 179 TYR A N 1
ATOM 1484 C CA . TYR A 1 179 ? -10.517 -6.270 4.100 1.00 89.31 179 TYR A CA 1
ATOM 1485 C C . TYR A 1 179 ? -11.719 -7.172 4.328 1.00 89.31 179 TYR A C 1
ATOM 1487 O O . TYR A 1 179 ? -12.856 -6.684 4.379 1.00 89.31 179 TYR A O 1
ATOM 1495 N N . ASP A 1 180 ? -11.453 -8.462 4.522 1.00 90.81 180 ASP A N 1
ATOM 1496 C CA . ASP A 1 180 ? -12.442 -9.425 4.984 1.00 90.81 180 ASP A CA 1
ATOM 1497 C C . ASP A 1 180 ? -12.235 -9.763 6.465 1.00 90.81 180 ASP A C 1
ATOM 1499 O O . ASP A 1 180 ? -11.151 -10.140 6.910 1.00 90.81 180 ASP A O 1
ATOM 1503 N N . ILE A 1 181 ? -13.309 -9.634 7.242 1.00 91.25 181 ILE A N 1
ATOM 1504 C CA . ILE A 1 181 ? -13.363 -10.051 8.647 1.00 91.25 181 ILE A CA 1
ATOM 1505 C C . ILE A 1 181 ? -14.443 -11.091 8.914 1.00 91.25 181 ILE A C 1
ATOM 1507 O O . ILE A 1 181 ? -14.737 -11.388 10.075 1.00 91.25 181 ILE A O 1
ATOM 1511 N N . SER A 1 182 ? -15.033 -11.666 7.867 1.00 88.69 182 SER A N 1
ATOM 1512 C CA . SER A 1 182 ? -16.072 -12.689 7.976 1.00 88.69 182 SER A CA 1
ATOM 1513 C C . SER A 1 182 ? -15.633 -13.885 8.839 1.00 88.69 182 SER A C 1
ATOM 1515 O O . SER A 1 182 ? -16.422 -14.396 9.642 1.00 88.69 182 SER A O 1
ATOM 1517 N N . GLY A 1 183 ? -14.353 -14.266 8.756 1.00 87.62 183 GLY A N 1
ATOM 1518 C CA . GLY A 1 183 ? -13.731 -15.325 9.557 1.00 87.62 183 GLY A CA 1
ATOM 1519 C C . GLY A 1 183 ? -13.373 -14.941 11.000 1.00 87.62 183 GLY A C 1
ATOM 1520 O O . GLY A 1 183 ? -13.022 -15.809 11.799 1.00 87.62 183 GLY A O 1
ATOM 1521 N N . ILE A 1 184 ? -13.473 -13.665 11.386 1.00 90.38 184 ILE A N 1
ATOM 1522 C CA . ILE A 1 184 ? -13.023 -13.176 12.698 1.00 90.38 184 ILE A CA 1
ATOM 1523 C C . ILE A 1 184 ? -14.210 -13.070 13.656 1.00 90.38 184 ILE A C 1
ATOM 1525 O O . ILE A 1 184 ? -14.765 -11.999 13.909 1.00 90.38 184 ILE A O 1
ATOM 1529 N N . HIS A 1 185 ? -14.593 -14.202 14.250 1.00 87.94 185 HIS A 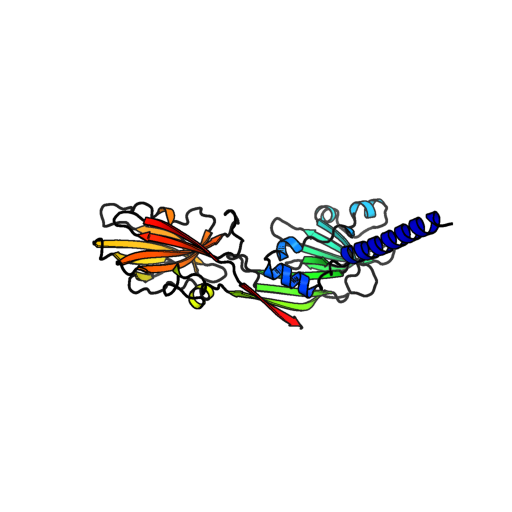N 1
ATOM 1530 C CA . HIS A 1 185 ? -15.773 -14.292 15.121 1.00 87.94 185 HIS A CA 1
ATOM 1531 C C . HIS A 1 185 ? -15.787 -13.295 16.288 1.00 87.94 185 HIS A C 1
ATOM 1533 O O . HIS A 1 185 ? -16.862 -12.844 16.679 1.00 87.94 185 HIS A O 1
ATOM 1539 N N . LYS A 1 186 ? -14.617 -12.912 16.818 1.00 86.44 186 LYS A N 1
ATOM 1540 C CA . LYS A 1 186 ? -14.492 -11.918 17.898 1.00 86.44 186 LYS A CA 1
ATOM 1541 C C . LYS A 1 186 ? -15.035 -10.538 17.520 1.00 86.44 186 LYS A C 1
ATOM 1543 O O . LYS A 1 186 ? -15.466 -9.809 18.402 1.00 86.44 186 LYS A O 1
ATOM 1548 N N . LEU A 1 187 ? -15.010 -10.186 16.234 1.00 87.44 187 LEU A N 1
ATOM 1549 C CA . LEU A 1 187 ? -15.453 -8.886 15.720 1.00 87.44 187 LEU A CA 1
ATOM 1550 C C . LEU A 1 187 ? -16.893 -8.922 15.189 1.00 87.44 187 LEU A C 1
ATOM 1552 O O . LEU A 1 187 ? -17.449 -7.885 14.817 1.00 87.44 187 LEU A O 1
ATOM 1556 N N . LYS A 1 188 ? -17.519 -10.107 15.172 1.00 87.19 188 LYS A N 1
ATOM 1557 C CA . LYS A 1 188 ? -18.857 -10.320 14.619 1.00 87.19 188 LYS A CA 1
ATOM 1558 C C . LYS A 1 188 ? -19.894 -9.476 15.360 1.00 87.19 188 LYS A C 1
ATOM 1560 O O . LYS A 1 188 ? -20.059 -9.593 16.570 1.00 87.19 188 LYS A O 1
ATOM 1565 N N . GLY A 1 189 ? -20.624 -8.654 14.609 1.00 83.06 189 GLY A N 1
ATOM 1566 C CA . GLY A 1 189 ? -21.643 -7.750 15.152 1.00 83.06 189 GLY A CA 1
ATOM 1567 C C . GLY A 1 189 ? -21.084 -6.461 15.765 1.00 83.06 189 GLY A C 1
ATOM 1568 O O . GLY A 1 189 ? -21.866 -5.594 16.138 1.00 83.06 189 GLY A O 1
ATOM 1569 N N . ILE A 1 190 ? -19.758 -6.305 15.829 1.00 86.38 190 ILE A N 1
ATOM 1570 C CA . ILE A 1 190 ? -19.101 -5.075 16.285 1.00 86.38 190 ILE A CA 1
ATOM 1571 C C . ILE A 1 190 ? -18.735 -4.223 15.072 1.00 86.38 190 ILE A C 1
ATOM 1573 O O . ILE A 1 190 ? -19.136 -3.066 14.985 1.00 86.38 190 ILE A O 1
ATOM 1577 N N . ILE A 1 191 ? -18.026 -4.799 14.104 1.00 86.50 191 ILE A N 1
ATOM 1578 C CA . ILE A 1 191 ? -17.714 -4.182 12.810 1.00 86.50 191 ILE A CA 1
ATOM 1579 C C . ILE A 1 191 ? -17.990 -5.183 11.683 1.00 86.50 191 ILE A C 1
ATOM 1581 O O . ILE A 1 191 ? -18.148 -6.378 11.929 1.00 86.50 191 ILE A O 1
ATOM 1585 N N . ASN A 1 192 ? -18.102 -4.690 10.451 1.00 88.38 192 ASN A N 1
ATOM 1586 C CA . ASN A 1 192 ? -18.274 -5.505 9.248 1.00 88.38 192 ASN A CA 1
ATOM 1587 C C . ASN A 1 192 ? -17.289 -5.057 8.153 1.00 88.38 192 ASN A C 1
ATOM 1589 O O . ASN A 1 192 ? -16.628 -4.026 8.296 1.00 88.38 192 ASN A O 1
ATOM 1593 N N . ASN A 1 193 ? -17.209 -5.822 7.061 1.00 89.12 193 ASN A N 1
ATOM 1594 C CA . ASN A 1 193 ? -16.329 -5.510 5.931 1.00 89.12 193 ASN A CA 1
ATOM 1595 C C . ASN A 1 193 ? -16.615 -4.110 5.376 1.00 89.12 193 ASN A C 1
ATOM 1597 O O . ASN A 1 193 ? -15.684 -3.362 5.107 1.00 89.12 193 ASN A O 1
ATOM 1601 N N . ASN A 1 194 ? -17.888 -3.716 5.265 1.00 87.12 194 ASN A N 1
ATOM 1602 C CA . ASN A 1 194 ? -18.255 -2.388 4.765 1.00 87.12 194 ASN A CA 1
ATOM 1603 C C . ASN A 1 194 ? -17.651 -1.270 5.620 1.00 87.12 194 ASN A C 1
ATOM 1605 O O . ASN A 1 194 ? -17.112 -0.324 5.068 1.00 87.12 194 ASN A O 1
ATOM 1609 N N . TYR A 1 195 ? -17.696 -1.399 6.948 1.00 85.12 195 TYR A N 1
ATOM 1610 C CA . TYR A 1 195 ? -17.109 -0.424 7.863 1.00 85.12 195 TYR A CA 1
ATOM 1611 C C . TYR A 1 195 ? -15.590 -0.314 7.689 1.00 85.12 195 TYR A C 1
ATOM 1613 O O . TYR A 1 195 ? -15.073 0.796 7.657 1.00 85.12 195 TYR A O 1
ATOM 1621 N N . LEU A 1 196 ? -14.877 -1.441 7.560 1.00 85.56 196 LEU A N 1
ATOM 1622 C CA . LEU A 1 196 ? -13.420 -1.432 7.366 1.00 85.56 196 LEU A CA 1
ATOM 1623 C C . LEU A 1 196 ? -13.004 -0.853 6.012 1.00 85.56 196 LEU A C 1
ATOM 1625 O O . LEU A 1 196 ? -12.006 -0.144 5.932 1.00 85.56 196 LEU A O 1
ATOM 1629 N N . ASN A 1 197 ? -13.780 -1.138 4.969 1.00 83.12 197 ASN A N 1
ATOM 1630 C CA . ASN A 1 197 ? -13.509 -0.693 3.603 1.00 83.12 197 ASN A CA 1
ATOM 1631 C C . ASN A 1 197 ? -14.065 0.705 3.290 1.00 83.12 197 ASN A C 1
ATOM 1633 O O . ASN A 1 197 ? -13.939 1.159 2.162 1.00 83.12 197 ASN A O 1
ATOM 1637 N N . SER A 1 198 ? -14.684 1.380 4.265 1.00 77.94 198 SER A N 1
ATOM 1638 C CA . SER A 1 198 ? -15.167 2.762 4.145 1.00 77.94 198 SER A CA 1
ATOM 1639 C C . SER A 1 198 ? -14.391 3.744 5.032 1.00 77.94 198 SER A C 1
ATOM 1641 O O . SER A 1 198 ? -14.898 4.825 5.334 1.00 77.94 198 SER A O 1
ATOM 1643 N N . LEU A 1 199 ? -13.212 3.362 5.538 1.00 72.75 199 LEU A N 1
ATOM 1644 C CA . LEU A 1 199 ? -12.422 4.180 6.475 1.00 72.75 199 LEU A CA 1
ATOM 1645 C C . LEU A 1 199 ? -11.723 5.383 5.820 1.00 72.75 199 LEU A C 1
ATOM 1647 O O . LEU A 1 199 ? -10.999 6.108 6.500 1.00 72.75 199 LEU A O 1
ATOM 1651 N N . ASP A 1 200 ? -11.990 5.636 4.542 1.00 60.06 200 ASP A N 1
ATOM 1652 C CA . ASP A 1 200 ? -11.336 6.652 3.718 1.00 60.06 200 ASP A CA 1
ATOM 1653 C C . ASP A 1 200 ? -11.467 8.069 4.305 1.00 60.06 200 ASP A C 1
ATOM 1655 O O . ASP A 1 200 ? -10.554 8.872 4.181 1.00 60.06 200 ASP A O 1
ATOM 1659 N N . SER A 1 201 ? -12.552 8.372 5.030 1.00 55.00 201 SER A N 1
ATOM 1660 C CA . SER A 1 201 ? -12.840 9.725 5.529 1.00 55.00 201 SER A CA 1
ATOM 1661 C C . SER A 1 201 ? -12.908 9.866 7.056 1.00 55.00 201 SER A C 1
ATOM 1663 O O . SER A 1 201 ? -13.570 10.790 7.532 1.00 55.00 201 SER A O 1
ATOM 1665 N N . TYR A 1 202 ? -12.307 8.951 7.828 1.00 54.38 202 TYR A N 1
ATOM 1666 C CA . TYR A 1 202 ? -12.504 8.836 9.284 1.00 54.38 202 TYR A CA 1
ATOM 1667 C C . TYR A 1 202 ? -13.979 8.993 9.686 1.00 54.38 202 TYR A C 1
ATOM 1669 O O . TYR A 1 202 ? -14.404 10.029 10.218 1.00 54.38 202 TYR A O 1
ATOM 1677 N N . PRO A 1 203 ? -14.812 7.976 9.416 1.00 53.28 203 PRO A N 1
ATOM 1678 C CA . PRO A 1 203 ? -16.176 7.979 9.899 1.00 53.28 203 PRO A CA 1
ATOM 1679 C C . PRO A 1 203 ? -16.131 7.828 11.421 1.00 53.28 203 PRO A C 1
ATOM 1681 O O . PRO A 1 203 ? -16.037 6.724 11.957 1.00 53.28 203 PRO A O 1
ATOM 1684 N N . ALA A 1 204 ? -16.179 8.955 12.126 1.00 54.28 204 ALA A N 1
ATOM 1685 C CA . ALA A 1 204 ? -16.434 8.997 13.553 1.00 54.28 204 ALA A CA 1
ATOM 1686 C C . ALA A 1 204 ? -17.797 8.323 13.778 1.00 54.28 204 ALA A C 1
ATOM 1688 O O . ALA A 1 204 ? -18.847 8.908 13.512 1.00 54.28 204 ALA A O 1
ATOM 1689 N N . SER A 1 205 ? -17.789 7.030 14.116 1.00 53.62 205 SER A N 1
ATOM 1690 C CA . SER A 1 205 ? -19.022 6.253 14.118 1.00 53.62 205 SER A CA 1
ATOM 1691 C C . SER A 1 205 ? -19.832 6.636 15.343 1.00 53.62 205 SER A C 1
ATOM 1693 O O . SER A 1 205 ? -19.371 6.421 16.466 1.00 53.62 205 SER A O 1
ATOM 1695 N N . ASN A 1 206 ? -21.050 7.130 15.140 1.00 51.53 206 ASN A N 1
ATOM 1696 C CA . ASN A 1 206 ? -22.030 7.184 16.214 1.00 51.53 206 ASN A CA 1
ATOM 1697 C C . ASN A 1 206 ? -22.199 5.758 16.762 1.00 51.53 206 ASN A C 1
ATOM 1699 O O . ASN A 1 206 ? -22.516 4.831 16.016 1.00 51.53 206 ASN A O 1
ATOM 1703 N N . SER A 1 207 ? -21.925 5.576 18.050 1.00 57.44 207 SER A N 1
ATOM 1704 C CA . SER A 1 207 ? -22.244 4.345 18.773 1.00 57.44 207 SER A CA 1
ATOM 1705 C C . SER A 1 207 ? -23.195 4.706 19.902 1.00 57.44 207 SER A C 1
ATOM 1707 O O . SER A 1 207 ? -23.073 5.786 20.475 1.00 57.44 207 SER A O 1
ATOM 1709 N N . ASP A 1 208 ? -24.087 3.794 20.278 1.00 60.56 208 ASP A N 1
ATOM 1710 C CA . ASP A 1 208 ? -25.112 4.038 21.308 1.00 60.56 208 ASP A CA 1
ATOM 1711 C C . ASP A 1 208 ? -24.534 4.332 22.709 1.00 60.56 208 ASP A C 1
ATOM 1713 O O . ASP A 1 208 ? -25.263 4.625 23.656 1.00 60.56 208 ASP A O 1
ATOM 1717 N N . ILE A 1 209 ? -23.214 4.224 22.865 1.00 63.81 209 ILE A N 1
ATOM 1718 C CA . ILE A 1 209 ? -22.488 4.408 24.123 1.00 63.81 209 ILE A CA 1
ATOM 1719 C C . ILE A 1 209 ? -21.512 5.588 24.087 1.00 63.81 209 ILE A C 1
ATOM 1721 O O . ILE A 1 209 ? -20.814 5.815 25.076 1.00 63.81 209 ILE A O 1
ATOM 1725 N N . MET A 1 210 ? -21.457 6.321 22.971 1.00 69.69 210 MET A N 1
ATOM 1726 C CA . MET A 1 210 ? -20.490 7.386 22.733 1.00 69.69 210 MET A CA 1
ATOM 1727 C C . MET A 1 210 ? -21.160 8.608 22.111 1.00 69.69 210 MET A C 1
ATOM 1729 O O . MET A 1 210 ? -21.822 8.507 21.081 1.00 69.69 210 MET A O 1
ATOM 1733 N N . LEU A 1 211 ? -20.917 9.771 22.708 1.00 66.81 211 LEU A N 1
ATOM 1734 C CA . LEU A 1 211 ? -21.270 11.063 22.130 1.00 66.81 211 LEU A CA 1
ATOM 1735 C C . LEU A 1 211 ? -20.012 11.686 21.533 1.00 66.81 211 LEU A C 1
ATOM 1737 O O . LEU A 1 211 ? -18.995 11.777 22.219 1.00 66.81 211 LEU A O 1
ATOM 1741 N N . ILE A 1 212 ? -20.092 12.090 20.266 1.00 68.69 212 ILE A N 1
ATOM 1742 C CA . ILE A 1 212 ? -19.028 12.813 19.568 1.00 68.69 212 ILE A CA 1
ATOM 1743 C C . ILE A 1 212 ? -19.522 14.233 19.327 1.00 68.69 212 ILE A C 1
ATOM 1745 O O . ILE A 1 212 ? -20.473 14.448 18.575 1.00 68.69 212 ILE A O 1
ATOM 1749 N N . GLU A 1 213 ? -18.860 15.204 19.940 1.00 66.88 213 GLU A N 1
ATOM 1750 C CA . GLU A 1 213 ? -19.108 16.621 19.711 1.00 66.88 213 GLU A CA 1
ATOM 1751 C C . GLU A 1 213 ? -17.956 17.180 18.875 1.00 66.88 213 GLU A C 1
ATOM 1753 O O . GLU A 1 213 ? -16.799 17.203 19.306 1.00 66.88 213 GLU A O 1
ATOM 1758 N N . LYS A 1 214 ? -18.259 17.617 17.647 1.00 61.31 214 LYS A N 1
ATOM 1759 C CA . LYS A 1 214 ? -17.291 18.369 16.841 1.00 61.31 214 LYS A CA 1
ATOM 1760 C C . LYS A 1 214 ? -17.077 19.722 17.514 1.00 61.31 214 LYS A C 1
ATOM 1762 O O . LYS A 1 214 ? -18.039 20.465 17.699 1.00 61.31 214 LYS A O 1
ATOM 1767 N N . SER A 1 215 ? -15.839 20.052 17.872 1.00 56.69 215 SER A N 1
ATOM 1768 C CA . SER A 1 215 ? -15.527 21.396 18.360 1.00 56.69 215 SER A CA 1
ATOM 1769 C C . SER A 1 215 ? -15.685 22.401 17.219 1.00 56.69 215 SER A C 1
ATOM 1771 O O . SER A 1 215 ? -15.209 22.159 16.111 1.00 56.69 215 SER A O 1
ATOM 1773 N N . ASN A 1 216 ? -16.350 23.530 17.470 1.00 46.84 216 ASN A N 1
ATOM 1774 C CA . ASN A 1 216 ? -16.492 24.593 16.477 1.00 46.84 216 ASN A CA 1
ATOM 1775 C C . ASN A 1 216 ? -15.106 25.124 16.066 1.00 46.84 216 ASN A C 1
ATOM 1777 O O . ASN A 1 216 ? -14.403 25.692 16.894 1.00 46.84 216 ASN A O 1
ATOM 1781 N N . GLY A 1 217 ? -14.746 24.968 14.790 1.00 52.34 217 GLY A N 1
ATOM 1782 C CA . GLY A 1 217 ? -13.604 25.646 14.160 1.00 52.34 217 GLY A CA 1
ATOM 1783 C C . GLY A 1 217 ? -12.266 24.901 14.164 1.00 52.34 217 GLY A C 1
ATOM 1784 O O . GLY A 1 217 ? -11.449 25.184 13.294 1.00 52.34 217 GLY A O 1
ATOM 1785 N N . ASP A 1 218 ? -12.073 23.916 15.040 1.00 55.56 218 ASP A N 1
ATOM 1786 C CA . ASP A 1 218 ? -10.830 23.139 15.116 1.00 55.56 218 ASP A CA 1
ATOM 1787 C C . ASP A 1 218 ? -11.019 21.716 14.578 1.00 55.56 218 ASP A C 1
ATOM 1789 O O . ASP A 1 218 ? -12.087 21.117 14.731 1.00 55.56 218 ASP A O 1
ATOM 1793 N N . HIS A 1 219 ? -9.964 21.143 13.987 1.00 68.38 219 HIS A N 1
ATOM 1794 C CA . HIS A 1 219 ? -9.886 19.737 13.561 1.00 68.38 219 HIS A CA 1
ATOM 1795 C C . HIS A 1 219 ? -9.840 18.769 14.756 1.00 68.38 219 HIS A C 1
ATOM 1797 O O . HIS A 1 219 ? -9.069 17.817 14.757 1.00 68.38 219 HIS A O 1
ATOM 1803 N N . ASN A 1 220 ? -10.660 19.005 15.779 1.00 70.75 220 ASN A N 1
ATOM 1804 C CA . ASN A 1 220 ? -10.709 18.224 17.000 1.00 70.75 220 ASN A CA 1
ATOM 1805 C C . ASN A 1 220 ? -12.103 17.612 17.194 1.00 70.75 220 ASN A C 1
ATOM 1807 O O . ASN A 1 220 ? -13.130 18.173 16.801 1.00 70.75 220 ASN A O 1
ATOM 1811 N N . MET A 1 221 ? -12.146 16.439 17.815 1.00 71.62 221 MET A N 1
ATOM 1812 C CA . MET A 1 221 ? -13.379 15.789 18.246 1.00 71.62 221 MET A CA 1
ATOM 1813 C C . MET A 1 221 ? -13.330 15.558 19.742 1.00 71.62 221 MET A C 1
ATOM 1815 O O . MET A 1 221 ? -12.419 14.895 20.231 1.00 71.62 221 MET A O 1
ATOM 1819 N N . ASN A 1 222 ? -14.329 16.063 20.454 1.00 74.75 222 ASN A N 1
ATOM 1820 C CA . ASN A 1 222 ? -14.528 15.723 21.851 1.00 74.75 222 ASN A CA 1
ATOM 1821 C C . ASN A 1 222 ? -15.417 14.495 21.910 1.00 74.75 222 ASN A C 1
ATOM 1823 O O . ASN A 1 222 ? -16.423 14.396 21.205 1.00 74.75 222 ASN A O 1
ATOM 1827 N N . VAL A 1 223 ? -15.049 13.559 22.762 1.00 76.00 223 VAL A N 1
ATOM 1828 C CA . VAL A 1 223 ? -15.729 12.289 22.855 1.00 76.00 223 VAL A CA 1
ATOM 1829 C C . VAL A 1 223 ? -15.982 11.947 24.305 1.00 76.00 223 VAL A C 1
ATOM 1831 O O . VAL A 1 223 ? -15.101 12.064 25.159 1.00 76.00 223 VAL A O 1
ATOM 1834 N N . VAL A 1 224 ? -17.215 11.530 24.574 1.00 77.94 224 VAL A N 1
ATOM 1835 C CA . VAL A 1 224 ? -17.689 11.200 25.914 1.00 77.94 224 VAL A CA 1
ATOM 1836 C C . VAL A 1 224 ? -18.263 9.791 25.917 1.00 77.94 224 VAL A C 1
ATOM 1838 O O . VAL A 1 224 ? -19.143 9.470 25.117 1.00 77.94 224 VAL A O 1
ATOM 1841 N N . ILE A 1 225 ? -17.787 8.955 26.840 1.00 77.50 225 ILE A N 1
ATOM 1842 C CA . ILE A 1 225 ? -18.306 7.603 27.073 1.00 77.50 225 ILE A CA 1
ATOM 1843 C C . ILE A 1 225 ? -18.828 7.507 28.497 1.00 77.50 225 ILE A C 1
ATOM 1845 O O . ILE A 1 225 ? -18.118 7.817 29.454 1.00 77.50 225 ILE A O 1
ATOM 1849 N N . ASN A 1 226 ? -20.043 6.982 28.630 1.00 77.94 226 ASN A N 1
ATOM 1850 C CA . ASN A 1 226 ? -20.677 6.751 29.921 1.00 77.94 226 ASN A CA 1
ATOM 1851 C C . ASN A 1 226 ? -20.620 5.265 30.304 1.00 77.94 226 ASN A C 1
ATOM 1853 O O . ASN A 1 226 ? -21.326 4.417 29.736 1.00 77.94 226 ASN A O 1
ATOM 1857 N N . ASP A 1 227 ? -19.813 4.958 31.314 1.00 77.94 227 ASP A N 1
ATOM 1858 C CA . ASP A 1 227 ? -19.729 3.643 31.937 1.00 77.94 227 ASP A CA 1
ATOM 1859 C C . ASP A 1 227 ? -20.661 3.555 33.140 1.00 77.94 227 ASP A C 1
ATOM 1861 O O . ASP A 1 227 ? -20.304 3.842 34.283 1.00 77.94 227 ASP A O 1
ATOM 1865 N N . LYS A 1 228 ? -21.884 3.106 32.867 1.00 79.44 228 LYS A N 1
ATOM 1866 C CA . LYS A 1 228 ? -22.900 2.893 33.899 1.00 79.44 228 LYS A CA 1
ATOM 1867 C C . LYS A 1 228 ? -22.500 1.817 34.911 1.00 79.44 228 LYS A C 1
ATOM 1869 O O . LYS A 1 228 ? -22.908 1.912 36.062 1.00 79.44 228 LYS A O 1
ATOM 1874 N N . LYS A 1 229 ? -21.720 0.807 34.505 1.00 83.44 229 LYS A N 1
ATOM 1875 C CA . LYS A 1 229 ? -21.367 -0.336 35.357 1.00 83.44 229 LYS A CA 1
ATOM 1876 C C . LYS A 1 229 ? -20.446 0.087 36.496 1.00 83.44 229 LYS A C 1
ATOM 1878 O O . LYS A 1 229 ? -20.646 -0.337 37.629 1.00 83.44 229 LYS A O 1
ATOM 1883 N N . ASN A 1 230 ? -19.463 0.934 36.195 1.00 79.81 230 ASN A N 1
ATOM 1884 C CA . ASN A 1 230 ? -18.517 1.445 37.189 1.00 79.81 230 ASN A CA 1
ATOM 1885 C C . ASN A 1 230 ? -18.838 2.870 37.668 1.00 79.81 230 ASN A C 1
ATOM 1887 O O . ASN A 1 230 ? -18.093 3.406 38.483 1.00 79.81 230 ASN A O 1
ATOM 1891 N N . ASN A 1 231 ? -19.936 3.465 37.186 1.00 77.19 231 ASN A N 1
ATOM 1892 C CA . ASN A 1 231 ? -20.308 4.863 37.417 1.00 77.19 231 ASN A CA 1
ATOM 1893 C C . ASN A 1 231 ? -19.185 5.848 37.030 1.00 77.19 231 ASN A C 1
ATOM 1895 O O . ASN A 1 231 ? -18.868 6.773 37.774 1.00 77.19 231 ASN A O 1
ATOM 1899 N N . ASN A 1 232 ? -18.575 5.620 35.863 1.00 75.88 232 ASN A N 1
ATOM 1900 C CA . ASN A 1 232 ? -17.491 6.438 35.325 1.00 75.88 232 ASN A CA 1
ATOM 1901 C C . ASN A 1 232 ? -17.946 7.201 34.072 1.00 75.88 232 ASN A C 1
ATOM 1903 O O . ASN A 1 232 ? -18.774 6.726 33.290 1.00 75.88 232 ASN A O 1
ATOM 1907 N N . VAL A 1 233 ? -17.334 8.363 33.845 1.00 76.19 233 VAL A N 1
ATOM 1908 C CA . VAL A 1 233 ? -17.445 9.119 32.593 1.00 76.19 233 VAL A CA 1
ATOM 1909 C C . VAL A 1 233 ? -16.042 9.340 32.054 1.00 76.19 233 VAL A C 1
ATOM 1911 O O . VAL A 1 233 ? -15.200 9.912 32.741 1.00 76.19 233 VAL A O 1
ATOM 1914 N N . PHE A 1 234 ? -15.803 8.890 30.827 1.00 74.00 234 PHE A N 1
ATOM 1915 C CA . PHE A 1 234 ? -14.542 9.095 30.124 1.00 74.00 234 PHE A CA 1
ATOM 1916 C C . PHE A 1 234 ? -14.707 10.235 29.130 1.00 74.00 234 PHE A C 1
ATOM 1918 O O . PHE A 1 234 ? -15.600 10.166 28.285 1.00 74.00 234 PHE A O 1
ATOM 1925 N N . LYS A 1 235 ? -13.849 11.256 29.207 1.00 74.50 235 LYS A N 1
ATOM 1926 C CA . LYS A 1 235 ? -13.808 12.351 28.231 1.00 74.50 235 LYS A CA 1
ATOM 1927 C C . LYS A 1 235 ? -12.461 12.355 27.515 1.00 74.50 235 LYS A C 1
ATOM 1929 O O . LYS A 1 235 ? -11.419 12.134 28.127 1.00 74.50 235 LYS A O 1
ATOM 1934 N N . TYR A 1 236 ? -12.452 12.565 26.207 1.00 72.44 236 TYR A N 1
ATOM 1935 C CA . TYR A 1 236 ? -11.215 12.653 25.435 1.00 72.44 236 TYR A CA 1
ATOM 1936 C C . TYR A 1 236 ? -11.378 13.509 24.197 1.00 72.44 236 TYR A C 1
ATOM 1938 O O . TYR A 1 236 ? -12.438 13.550 23.589 1.00 72.44 236 TYR A O 1
ATOM 1946 N N . ASN A 1 237 ?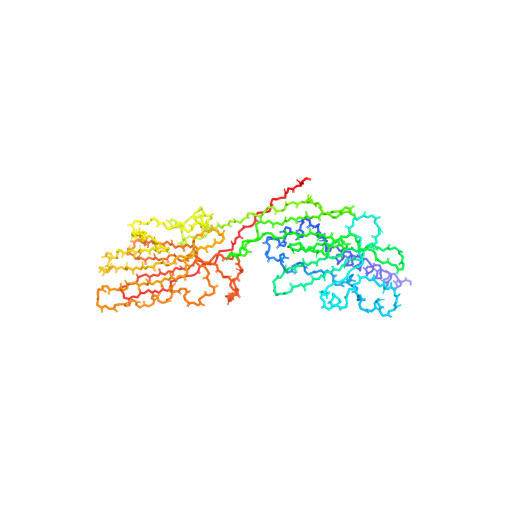 -10.287 14.161 23.826 1.00 72.25 237 ASN A N 1
ATOM 1947 C CA . ASN A 1 237 ? -10.180 14.990 22.647 1.00 72.25 237 ASN A CA 1
ATOM 1948 C C . ASN A 1 237 ? -9.300 14.260 21.638 1.00 72.25 237 ASN A C 1
ATOM 1950 O O . ASN A 1 237 ? -8.229 13.757 21.977 1.00 72.25 237 ASN A O 1
ATOM 1954 N N . ILE A 1 238 ? -9.747 14.205 20.397 1.00 73.00 238 ILE A N 1
ATOM 1955 C CA . ILE A 1 238 ? -9.024 13.609 19.284 1.00 73.00 238 ILE A CA 1
ATOM 1956 C C . ILE A 1 238 ? -8.654 14.742 18.347 1.00 73.00 238 ILE A C 1
ATOM 1958 O O . ILE A 1 238 ? -9.545 15.429 17.865 1.00 73.00 238 ILE A O 1
ATOM 1962 N N . TYR A 1 239 ? -7.370 14.925 18.086 1.00 72.44 239 TYR A N 1
ATOM 1963 C CA . TYR A 1 239 ? -6.859 15.854 17.090 1.00 72.44 239 TYR A CA 1
ATOM 1964 C C . TYR A 1 239 ? -6.747 15.120 15.766 1.00 72.44 239 TYR A C 1
ATOM 1966 O O . TYR A 1 239 ? -6.187 14.023 15.698 1.00 72.44 239 TYR A O 1
ATOM 1974 N N . LEU A 1 240 ? -7.292 15.723 14.722 1.00 70.94 240 LEU A N 1
ATOM 1975 C CA . LEU A 1 240 ? -7.282 15.206 13.367 1.00 70.94 240 LEU A CA 1
ATOM 1976 C C . LEU A 1 240 ? -6.308 16.024 12.521 1.00 70.94 240 LEU A C 1
ATOM 1978 O O . LEU A 1 240 ? -6.291 17.252 12.578 1.00 70.94 240 LEU A O 1
ATOM 1982 N N . GLN A 1 241 ? -5.542 15.343 11.680 1.00 70.19 241 GLN A N 1
ATOM 1983 C CA . GLN A 1 241 ? -4.754 15.954 10.616 1.00 70.19 241 GLN A CA 1
ATOM 1984 C C . GLN A 1 241 ? -5.392 15.634 9.269 1.00 70.19 241 GLN A C 1
ATOM 1986 O O . GLN A 1 241 ? -5.989 14.572 9.087 1.00 70.19 241 GLN A O 1
ATOM 1991 N N . TYR A 1 242 ? -5.255 16.558 8.325 1.00 67.81 242 TYR A N 1
ATOM 1992 C CA . TYR A 1 242 ? -5.607 16.317 6.934 1.00 67.81 242 TYR A CA 1
ATOM 1993 C C . TYR A 1 242 ? -4.574 15.392 6.269 1.00 67.81 242 TYR A C 1
ATOM 1995 O O . TYR A 1 242 ? -3.369 15.637 6.353 1.00 67.81 242 TYR A O 1
ATOM 2003 N N . THR A 1 243 ? -5.058 14.340 5.621 1.00 63.78 243 THR A N 1
ATOM 2004 C CA . THR A 1 243 ? -4.303 13.295 4.924 1.00 63.78 243 THR A CA 1
ATOM 2005 C C . THR A 1 243 ? -4.684 13.264 3.444 1.00 63.78 243 THR A C 1
ATOM 2007 O O . THR A 1 243 ? -5.579 13.983 2.998 1.00 63.78 243 THR A O 1
ATOM 2010 N N . SER A 1 244 ? -4.006 12.428 2.657 1.00 59.72 244 SER A N 1
ATOM 2011 C CA . SER A 1 244 ? -4.309 12.275 1.227 1.00 59.72 244 SER A CA 1
ATOM 2012 C C . SER A 1 244 ? -5.667 11.613 0.944 1.00 59.72 244 SER A C 1
ATOM 2014 O O . SER A 1 244 ? -6.233 11.828 -0.129 1.00 59.72 244 SER A O 1
ATOM 2016 N N . VAL A 1 245 ? -6.222 10.886 1.920 1.00 57.50 245 VAL A N 1
ATOM 2017 C CA . VAL A 1 245 ? -7.533 10.217 1.826 1.00 57.50 245 VAL A CA 1
ATOM 2018 C C . VAL A 1 245 ? -8.651 10.937 2.581 1.00 57.50 245 VAL A C 1
ATOM 2020 O O . VAL A 1 245 ? -9.818 10.730 2.267 1.00 57.50 245 VAL A O 1
ATOM 2023 N N . GLY A 1 246 ? -8.335 11.832 3.521 1.00 61.84 246 GLY A N 1
ATOM 2024 C CA . GLY A 1 246 ? -9.348 12.531 4.308 1.00 61.84 246 GLY A CA 1
ATOM 2025 C C . GLY A 1 246 ? -8.782 13.149 5.579 1.00 61.84 246 GLY A C 1
ATOM 2026 O O . GLY A 1 246 ? -7.727 13.765 5.564 1.00 61.84 246 GLY A O 1
ATOM 2027 N N . TYR A 1 247 ? -9.489 13.021 6.698 1.00 63.16 247 TYR A N 1
ATOM 2028 C CA . TYR A 1 247 ? -8.944 13.360 8.015 1.00 63.16 247 TYR A CA 1
ATOM 2029 C C . TYR A 1 247 ? -8.555 12.077 8.741 1.00 63.16 247 TYR A C 1
ATOM 2031 O O . TYR A 1 247 ? -9.269 11.089 8.627 1.00 63.16 247 TYR A O 1
ATOM 2039 N N . ALA A 1 248 ? -7.470 12.091 9.510 1.00 65.12 248 ALA A N 1
ATOM 2040 C CA . ALA A 1 248 ? -7.057 10.969 10.352 1.00 65.12 248 ALA A CA 1
ATOM 2041 C C . ALA A 1 248 ? -6.617 11.464 11.742 1.00 65.12 248 ALA A C 1
ATOM 2043 O O . ALA A 1 248 ? -6.022 12.540 11.832 1.00 65.12 248 ALA A O 1
ATOM 2044 N N . PRO A 1 249 ? -6.881 10.724 12.835 1.00 64.38 249 PRO A N 1
ATOM 2045 C CA . PRO A 1 249 ? -6.382 11.064 14.164 1.00 64.38 249 PRO A CA 1
ATOM 2046 C C . PRO A 1 249 ? -4.869 11.044 14.253 1.00 64.38 249 PRO A C 1
ATOM 2048 O O . PRO A 1 249 ? -4.240 10.018 13.989 1.00 64.38 249 PRO A O 1
ATOM 2051 N N . THR A 1 250 ? -4.299 12.136 14.737 1.00 60.25 250 THR A N 1
ATOM 2052 C CA . THR A 1 250 ? -2.850 12.282 14.905 1.00 60.25 250 THR A CA 1
ATOM 2053 C C . THR A 1 250 ? -2.430 12.438 16.346 1.00 60.25 250 THR A C 1
ATOM 2055 O O . THR A 1 250 ? -1.383 11.928 16.731 1.00 60.25 250 THR A O 1
ATOM 2058 N N . GLU A 1 251 ? -3.278 13.022 17.184 1.00 62.25 251 GLU A N 1
ATOM 2059 C CA . GLU A 1 251 ? -3.049 13.080 18.620 1.00 62.25 251 GLU A CA 1
ATOM 2060 C C . GLU A 1 251 ? -4.347 12.773 19.363 1.00 62.25 251 GLU A C 1
ATOM 2062 O O . GLU A 1 251 ? -5.440 13.138 18.942 1.00 62.25 251 GLU A O 1
ATOM 2067 N N . TRP A 1 252 ? -4.231 12.089 20.493 1.00 62.44 252 TRP A N 1
ATOM 2068 C CA . TRP A 1 252 ? -5.340 11.859 21.408 1.00 62.44 252 TRP A CA 1
ATOM 2069 C C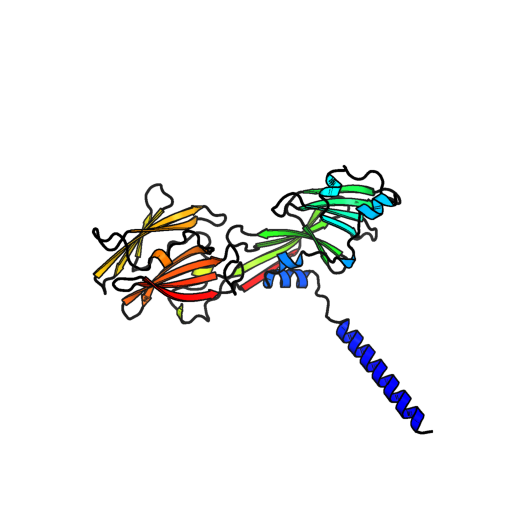 . TRP A 1 252 ? -4.954 12.574 22.697 1.00 62.44 252 TRP A C 1
ATOM 2071 O O . TRP A 1 252 ? -3.891 12.300 23.236 1.00 62.44 252 TRP A O 1
ATOM 2081 N N . LYS A 1 253 ? -5.769 13.499 23.201 1.00 56.62 253 LYS A N 1
ATOM 2082 C CA . LYS A 1 253 ? -5.605 14.054 24.551 1.00 56.62 253 LYS A CA 1
ATOM 2083 C C . LYS A 1 253 ? -6.804 13.656 25.373 1.00 56.62 253 LYS A C 1
ATOM 2085 O O . LYS A 1 253 ? -7.895 14.194 25.220 1.00 56.62 253 LYS A O 1
ATOM 2090 N N . ILE A 1 254 ? -6.601 12.671 26.229 1.00 55.81 254 ILE A N 1
ATOM 2091 C CA . ILE A 1 254 ? -7.674 12.087 27.019 1.00 55.81 254 ILE A CA 1
ATOM 2092 C C . ILE A 1 254 ? -7.810 12.908 28.302 1.00 55.81 254 ILE A C 1
ATOM 2094 O O . ILE A 1 254 ? -6.876 12.996 29.095 1.00 55.81 254 ILE A O 1
ATOM 2098 N N . GLY A 1 255 ? -8.978 13.519 28.486 1.00 47.41 255 GLY A N 1
ATOM 2099 C CA . GLY A 1 255 ? -9.330 14.315 29.653 1.00 47.41 255 GLY A CA 1
ATOM 2100 C C . GLY A 1 255 ? -9.998 13.456 30.722 1.00 47.41 255 GLY A C 1
ATOM 2101 O O . GLY A 1 255 ? -11.213 13.358 30.746 1.00 47.41 255 GLY A O 1
ATOM 2102 N N . SER A 1 256 ? -9.172 12.860 31.581 1.00 51.56 256 SER A N 1
ATOM 2103 C CA . SER A 1 256 ? -9.446 12.483 32.979 1.00 51.56 256 SER A CA 1
ATOM 2104 C C . SER A 1 256 ? -10.678 11.648 33.389 1.00 51.56 256 SER A C 1
ATOM 2106 O O . SER A 1 256 ? -11.695 11.511 32.714 1.00 51.56 256 SER A O 1
ATOM 2108 N N . LYS A 1 257 ? -10.544 11.081 34.598 1.00 52.09 257 LYS A N 1
ATOM 2109 C CA . LYS A 1 257 ? -11.615 10.595 35.475 1.00 52.09 257 LYS A CA 1
ATOM 2110 C C . LYS A 1 257 ? -11.959 11.728 36.444 1.00 52.09 257 LYS A C 1
ATOM 2112 O O . LYS A 1 257 ? -11.132 12.041 37.295 1.00 52.09 257 LYS A O 1
ATOM 2117 N N . ASP A 1 258 ? -13.145 12.307 36.284 1.00 48.75 258 ASP A N 1
ATOM 2118 C CA . ASP A 1 258 ? -13.661 13.454 37.049 1.00 48.75 258 ASP A CA 1
ATOM 2119 C C . ASP A 1 258 ? -12.673 14.639 37.221 1.00 48.75 258 ASP A C 1
ATOM 2121 O O . ASP A 1 258 ? -11.538 14.634 36.735 1.00 48.75 258 ASP A O 1
ATOM 2125 N N . GLU A 1 259 ? -13.158 15.734 37.799 1.00 41.97 259 GLU A N 1
ATOM 2126 C CA . GLU A 1 259 ? -12.472 17.030 37.879 1.00 41.97 259 GLU A CA 1
ATOM 2127 C C . GLU A 1 259 ? -11.195 17.021 38.748 1.00 41.97 259 GLU A C 1
ATOM 2129 O O . GLU A 1 259 ? -10.434 17.987 38.710 1.00 41.97 259 GLU A O 1
ATOM 2134 N N . PHE A 1 260 ? -10.914 15.943 39.495 1.00 45.03 260 PHE A N 1
ATOM 2135 C CA . PHE A 1 260 ? -9.845 15.926 40.502 1.00 45.03 260 PHE A CA 1
ATOM 2136 C C . PHE A 1 260 ? -8.571 15.158 40.117 1.00 45.03 260 PHE A C 1
ATOM 2138 O O . PHE A 1 260 ? -7.500 15.500 40.618 1.00 45.03 260 PHE A O 1
ATOM 2145 N N . THR A 1 261 ? -8.637 14.119 39.271 1.00 53.75 261 THR A N 1
ATOM 2146 C CA . THR A 1 261 ? -7.491 13.183 39.116 1.00 53.75 261 THR A CA 1
ATOM 2147 C C . THR A 1 261 ? -6.672 13.336 37.837 1.00 53.75 261 THR A C 1
ATOM 2149 O O . THR A 1 261 ? -5.565 12.812 37.759 1.00 53.75 261 THR A O 1
ATOM 2152 N N . ASN A 1 262 ? -7.177 14.059 36.840 1.00 52.66 262 ASN A N 1
ATOM 2153 C CA . ASN A 1 262 ? -6.542 14.346 35.549 1.00 52.66 262 ASN A CA 1
ATOM 2154 C C . ASN A 1 262 ? -5.979 13.183 34.696 1.00 52.66 262 ASN A C 1
ATOM 2156 O O . ASN A 1 262 ? -5.747 13.426 33.516 1.00 52.66 262 ASN A O 1
ATOM 2160 N N . GLN A 1 263 ? -5.819 11.938 35.169 1.00 57.19 263 GLN A N 1
ATOM 2161 C CA . GLN A 1 263 ? -5.301 10.826 34.350 1.00 57.19 263 GLN A CA 1
ATOM 2162 C C . GLN A 1 263 ? -5.856 9.452 34.765 1.00 57.19 263 GLN A C 1
ATOM 2164 O O . GLN A 1 263 ? -5.835 9.068 35.932 1.00 57.19 263 GLN A O 1
ATOM 2169 N N . PHE A 1 264 ? -6.335 8.692 33.778 1.00 63.75 264 PHE A N 1
ATOM 2170 C CA . PHE A 1 264 ? -6.775 7.304 33.923 1.00 63.75 264 PHE A CA 1
ATOM 2171 C C . PHE A 1 264 ? -5.620 6.368 33.528 1.00 63.75 264 PHE A C 1
ATOM 2173 O O . PHE A 1 264 ? -4.971 6.596 32.507 1.00 63.75 264 PHE A O 1
ATOM 2180 N N . LYS A 1 265 ? -5.319 5.343 34.337 1.00 73.31 265 LYS A N 1
ATOM 2181 C CA . LYS A 1 265 ? -4.113 4.514 34.148 1.00 73.31 265 LYS A CA 1
ATOM 2182 C C . LYS A 1 265 ? -4.186 3.720 32.840 1.00 73.31 265 LYS A C 1
ATOM 2184 O O . LYS A 1 265 ? -5.196 3.071 32.585 1.00 73.31 265 LYS A O 1
ATOM 2189 N N . GLY A 1 266 ? -3.112 3.693 32.053 1.00 68.75 266 GLY A N 1
ATOM 2190 C CA . GLY A 1 266 ? -3.050 2.894 30.828 1.00 68.75 266 GLY A CA 1
ATOM 2191 C C . GLY A 1 266 ? -3.666 3.570 29.604 1.00 68.75 266 GLY A C 1
ATOM 2192 O O . GLY A 1 266 ? -3.608 3.004 28.513 1.00 68.75 266 GLY A O 1
ATOM 2193 N N . MET A 1 267 ? -4.208 4.786 29.743 1.00 73.12 267 MET A N 1
ATOM 2194 C CA . MET A 1 267 ? -4.670 5.581 28.598 1.00 73.12 267 MET A CA 1
ATOM 2195 C C . MET A 1 267 ? -3.531 5.936 27.648 1.00 73.12 267 MET A C 1
ATOM 2197 O O . MET A 1 267 ? -3.753 6.109 26.452 1.00 73.12 267 MET A O 1
ATOM 2201 N N . GLU A 1 268 ? -2.301 5.953 28.152 1.00 68.56 268 GLU A N 1
ATOM 2202 C CA . GLU A 1 268 ? -1.102 6.136 27.356 1.00 68.56 268 GLU A CA 1
ATOM 2203 C C . GLU A 1 268 ? -0.857 5.062 26.308 1.00 68.56 268 GLU A C 1
ATOM 2205 O O . GLU A 1 268 ? -0.236 5.333 25.290 1.00 68.56 268 GLU A O 1
ATOM 2210 N N . GLN A 1 269 ? -1.450 3.883 26.483 1.00 69.38 269 GLN A N 1
ATOM 2211 C CA . GLN A 1 269 ? -1.395 2.810 25.493 1.00 69.38 269 GLN A CA 1
ATOM 2212 C C . GLN A 1 269 ? -2.283 3.089 24.269 1.00 69.38 269 GLN A C 1
ATOM 2214 O O . GLN A 1 269 ? -2.200 2.372 23.268 1.00 69.38 269 GLN A O 1
ATOM 2219 N N . ILE A 1 270 ? -3.183 4.075 24.362 1.00 72.56 270 ILE A N 1
ATOM 2220 C CA . ILE A 1 270 ? -4.011 4.553 23.251 1.00 72.56 270 ILE A CA 1
ATOM 2221 C C . ILE A 1 270 ? -3.297 5.684 22.501 1.00 72.56 270 ILE A C 1
ATOM 2223 O O . ILE A 1 270 ? -3.485 5.791 21.281 1.00 72.56 270 ILE A O 1
ATOM 2227 N N . PHE A 1 271 ? -2.497 6.501 23.208 1.00 64.56 271 PHE A N 1
ATOM 2228 C CA . PHE A 1 271 ? -1.778 7.633 22.624 1.00 64.56 271 PHE A CA 1
ATOM 2229 C C . PHE A 1 271 ? -0.916 7.167 21.457 1.00 64.56 271 PHE A C 1
ATOM 2231 O O . PHE A 1 271 ? -0.174 6.202 21.549 1.00 64.56 271 PHE A O 1
ATOM 2238 N N . THR A 1 272 ? -1.025 7.890 20.350 1.00 56.12 272 THR A N 1
ATOM 2239 C CA . THR A 1 272 ? -0.179 7.714 19.167 1.00 56.12 272 THR A CA 1
ATOM 2240 C C . THR A 1 272 ? 0.948 8.751 19.161 1.00 56.12 272 THR A C 1
ATOM 2242 O O . THR A 1 272 ? 1.337 9.247 18.113 1.00 56.12 272 THR A O 1
ATOM 2245 N N . SER A 1 273 ? 1.454 9.160 20.329 1.00 46.50 273 SER A N 1
ATOM 2246 C CA . SER A 1 273 ? 2.564 10.113 20.392 1.00 46.50 273 SER A CA 1
ATOM 2247 C C . SER A 1 273 ? 3.881 9.347 20.262 1.00 46.50 273 SER A C 1
ATOM 2249 O O . SER A 1 273 ? 4.308 8.716 21.227 1.00 46.50 273 SER A O 1
ATOM 2251 N N . ASN A 1 274 ? 4.499 9.425 19.077 1.00 47.75 274 ASN A N 1
ATOM 2252 C CA . ASN A 1 274 ? 5.714 8.720 18.618 1.00 47.75 274 ASN A CA 1
ATOM 2253 C C . ASN A 1 274 ? 5.529 7.302 18.056 1.00 47.75 274 ASN A C 1
ATOM 2255 O O . ASN A 1 274 ? 6.522 6.695 17.657 1.00 47.75 274 ASN A O 1
ATOM 2259 N N . ASP A 1 275 ? 4.301 6.788 17.986 1.00 52.72 275 ASP A N 1
ATOM 2260 C CA . ASP A 1 275 ? 4.064 5.418 17.533 1.00 52.72 275 ASP A CA 1
ATOM 2261 C C . ASP A 1 275 ? 4.022 5.314 16.010 1.00 52.72 275 ASP A C 1
ATOM 2263 O O . ASP A 1 275 ? 3.401 6.114 15.314 1.00 52.72 275 ASP A O 1
ATOM 2267 N N . ASP A 1 276 ? 4.636 4.249 15.512 1.00 61.06 276 ASP A N 1
ATOM 2268 C CA . ASP A 1 276 ? 4.845 3.914 14.102 1.00 61.06 276 ASP A CA 1
ATOM 2269 C C . ASP A 1 276 ? 3.566 3.619 13.296 1.00 61.06 276 ASP A C 1
ATOM 2271 O O . ASP A 1 276 ? 3.617 3.135 12.163 1.00 61.06 276 ASP A O 1
ATOM 2275 N N . LEU A 1 277 ? 2.409 3.913 13.891 1.00 71.81 277 LEU A N 1
ATOM 2276 C CA . LEU A 1 277 ? 1.086 3.520 13.450 1.00 71.81 277 LEU A CA 1
ATOM 2277 C C . LEU A 1 277 ? 0.221 4.739 13.130 1.00 71.81 277 LEU A C 1
ATOM 2279 O O . LEU A 1 277 ? -0.052 5.555 14.009 1.00 71.81 277 LEU A O 1
ATOM 2283 N N . ILE A 1 278 ? -0.314 4.817 11.912 1.00 71.62 278 ILE A N 1
ATOM 2284 C CA . ILE A 1 278 ? -1.315 5.834 11.556 1.00 71.62 278 ILE A CA 1
ATOM 2285 C C . ILE A 1 278 ? -2.706 5.263 11.840 1.00 71.62 278 ILE A C 1
ATOM 2287 O O . ILE A 1 278 ? -3.050 4.187 11.354 1.00 71.62 278 ILE A O 1
ATOM 2291 N N . CYS A 1 279 ? -3.499 5.955 12.662 1.00 77.06 279 CYS A N 1
ATOM 2292 C CA . CYS A 1 279 ? -4.863 5.558 13.020 1.00 77.06 279 CYS A CA 1
ATOM 2293 C C . CYS A 1 279 ? -5.863 6.085 11.984 1.00 77.06 279 CYS A C 1
ATOM 2295 O O . CYS A 1 279 ? -5.845 7.270 11.682 1.00 77.06 279 CYS A O 1
ATOM 2297 N N . PHE A 1 280 ? -6.762 5.236 11.487 1.00 72.38 280 PHE A N 1
ATOM 2298 C CA . PHE A 1 280 ? -7.775 5.599 10.479 1.00 72.38 280 PHE A CA 1
ATOM 2299 C C . PHE A 1 280 ? -9.208 5.381 10.959 1.00 72.38 280 PHE A C 1
ATOM 2301 O O . PHE A 1 280 ? -10.165 5.780 10.301 1.00 72.38 280 PHE A O 1
ATOM 2308 N N . GLY A 1 281 ? -9.386 4.765 12.125 1.00 75.81 281 GLY A N 1
ATOM 2309 C CA . GLY A 1 281 ? -10.712 4.525 12.661 1.00 75.81 281 GLY A CA 1
ATOM 2310 C C . GLY A 1 281 ? -10.675 4.071 14.103 1.00 75.81 281 GLY A C 1
ATOM 2311 O O . GLY A 1 281 ? -9.680 3.544 14.601 1.00 75.81 281 GLY A O 1
ATOM 2312 N N . TYR A 1 282 ? -11.796 4.267 14.778 1.00 79.19 282 TYR A N 1
ATOM 2313 C CA . TYR A 1 282 ? -12.024 3.701 16.090 1.00 79.19 282 TYR A CA 1
ATOM 2314 C C . TYR A 1 282 ? -13.509 3.432 16.289 1.00 79.19 282 TYR A C 1
ATOM 2316 O O . TYR A 1 282 ? -14.364 4.079 15.680 1.00 79.19 282 TYR A O 1
ATOM 2324 N N . LYS A 1 283 ? -13.816 2.470 17.154 1.00 82.00 283 LYS A N 1
ATOM 2325 C CA . LYS A 1 283 ? -15.192 2.133 17.499 1.00 82.00 283 LYS A CA 1
ATOM 2326 C C . LYS A 1 283 ? -15.300 1.694 18.943 1.00 82.00 283 LYS A C 1
ATOM 2328 O O . LYS A 1 283 ? -14.545 0.833 19.384 1.00 82.00 283 LYS A O 1
ATOM 2333 N N . PHE A 1 284 ? -16.288 2.226 19.644 1.00 83.31 284 PHE A N 1
ATOM 2334 C CA . PHE A 1 284 ? -16.645 1.769 20.978 1.00 83.31 284 PHE A CA 1
ATOM 2335 C C . PHE A 1 284 ? -17.779 0.754 20.919 1.00 83.31 284 PHE A C 1
ATOM 2337 O O . PHE A 1 284 ? -18.700 0.877 20.110 1.00 83.31 284 PHE A O 1
ATOM 2344 N N . TYR A 1 285 ? -17.709 -0.260 21.777 1.00 86.44 285 TYR A N 1
ATOM 2345 C CA . TYR A 1 285 ? -18.788 -1.228 21.949 1.00 86.44 285 TYR A CA 1
ATOM 2346 C C . TYR A 1 285 ? -18.853 -1.748 23.387 1.00 86.44 285 TYR A C 1
ATOM 2348 O O . TYR A 1 285 ? -17.909 -1.599 24.166 1.00 86.44 285 TYR A O 1
ATOM 2356 N N . LYS A 1 286 ? -19.991 -2.357 23.731 1.00 87.88 286 LYS A N 1
ATOM 2357 C CA . LYS A 1 286 ? -20.177 -3.106 24.974 1.00 87.88 286 LYS A CA 1
ATOM 2358 C C . LYS A 1 286 ? -20.325 -4.585 24.678 1.00 87.88 286 LYS A C 1
ATOM 2360 O O . LYS A 1 286 ? -20.933 -4.959 23.675 1.00 87.88 286 LYS A O 1
ATOM 2365 N N . ASP A 1 287 ? -19.780 -5.417 25.553 1.00 86.81 287 ASP A N 1
ATOM 2366 C CA . ASP A 1 287 ? -20.124 -6.834 25.557 1.00 86.81 287 ASP A CA 1
ATOM 2367 C C . ASP A 1 287 ? -21.454 -7.087 26.290 1.00 86.81 287 ASP A C 1
ATOM 2369 O O . ASP A 1 287 ? -22.108 -6.178 26.802 1.00 86.81 287 ASP A O 1
ATOM 2373 N N . LYS A 1 288 ? -21.858 -8.359 26.359 1.00 86.31 288 LYS A N 1
ATOM 2374 C CA . LYS A 1 288 ? -23.084 -8.788 27.052 1.00 86.31 288 LYS A CA 1
ATOM 2375 C C . LYS A 1 288 ? -23.050 -8.565 28.572 1.00 86.31 288 LYS A C 1
ATOM 2377 O O . LYS A 1 288 ? -24.070 -8.745 29.226 1.00 86.31 288 LYS A O 1
ATOM 2382 N N . SER A 1 289 ? -21.891 -8.242 29.141 1.00 87.75 289 SER A N 1
ATOM 2383 C CA . SER A 1 289 ? -21.667 -8.019 30.572 1.00 87.75 289 SER A CA 1
ATOM 2384 C C . SER A 1 289 ? -21.432 -6.539 30.897 1.00 87.75 289 SER A C 1
ATOM 2386 O O . SER A 1 289 ? -20.857 -6.227 31.950 1.00 87.75 289 SER A O 1
ATOM 2388 N N . ASP A 1 290 ? -21.851 -5.646 29.993 1.00 85.75 290 ASP A N 1
ATOM 2389 C CA . ASP A 1 290 ? -21.683 -4.192 30.060 1.00 85.75 290 ASP A CA 1
ATOM 2390 C C . ASP A 1 290 ? -20.223 -3.730 30.200 1.00 85.75 290 ASP A C 1
ATOM 2392 O O . ASP A 1 290 ? -19.963 -2.596 30.606 1.00 85.75 290 ASP A O 1
ATOM 2396 N N . ASN A 1 291 ? -19.245 -4.574 29.854 1.00 88.19 291 ASN A N 1
ATOM 2397 C CA . ASN A 1 291 ? -17.856 -4.133 29.777 1.00 88.19 291 ASN A CA 1
ATOM 2398 C C . ASN A 1 291 ? -17.668 -3.295 28.513 1.00 88.19 291 ASN A C 1
ATOM 2400 O O . ASN A 1 291 ? -18.134 -3.677 27.439 1.00 88.19 291 ASN A O 1
ATOM 2404 N N . ILE A 1 292 ? -16.961 -2.175 28.639 1.00 88.44 292 ILE A N 1
ATOM 2405 C CA . ILE A 1 292 ? -16.705 -1.252 27.535 1.00 88.44 292 ILE A CA 1
ATOM 2406 C C . ILE A 1 292 ? -15.370 -1.581 26.880 1.00 88.44 292 ILE A C 1
ATOM 2408 O O . ILE A 1 292 ? -14.359 -1.803 27.550 1.00 88.44 292 ILE A O 1
ATOM 2412 N N . PHE A 1 293 ? -15.375 -1.552 25.553 1.00 89.12 293 PHE A N 1
ATOM 2413 C CA . PHE A 1 293 ? -14.202 -1.762 24.726 1.00 89.12 293 PHE A CA 1
ATOM 2414 C C . PHE A 1 293 ? -14.071 -0.668 23.670 1.00 89.12 293 PHE A C 1
ATOM 2416 O O . PHE A 1 293 ? -15.067 -0.102 23.216 1.00 89.12 293 PHE A O 1
ATOM 2423 N N . MET A 1 294 ? -12.833 -0.434 23.243 1.00 87.06 294 MET A N 1
ATOM 2424 C CA . MET A 1 294 ? -12.485 0.378 22.082 1.00 87.06 294 MET A CA 1
ATOM 2425 C C . MET A 1 294 ? -11.706 -0.464 21.079 1.00 87.06 294 MET A C 1
ATOM 2427 O O . MET A 1 294 ? -10.717 -1.099 21.434 1.00 87.06 294 MET A O 1
ATOM 2431 N N . LEU A 1 295 ? -12.115 -0.416 19.819 1.00 88.38 295 LEU A N 1
ATOM 2432 C CA . LEU A 1 295 ? -11.302 -0.810 18.678 1.00 88.38 295 LEU A CA 1
ATOM 2433 C C . LEU A 1 295 ? -10.551 0.426 18.187 1.00 88.38 295 LEU A C 1
ATOM 2435 O O . LEU A 1 295 ? -11.195 1.430 17.902 1.00 88.38 295 LEU A O 1
ATOM 2439 N N . LYS A 1 296 ? -9.227 0.352 18.065 1.00 85.88 296 LYS A N 1
ATOM 2440 C CA . LYS A 1 296 ? -8.390 1.297 17.310 1.00 85.88 296 LYS A CA 1
ATOM 2441 C C . LYS A 1 296 ? -7.924 0.585 16.047 1.00 85.88 296 LYS A C 1
ATOM 2443 O O . LYS A 1 296 ? -7.422 -0.533 16.142 1.00 85.88 296 LYS A O 1
ATOM 2448 N N . ILE A 1 297 ? -8.114 1.210 14.894 1.00 85.75 297 ILE A N 1
ATOM 2449 C CA . ILE A 1 297 ? -7.796 0.649 13.582 1.00 85.75 297 ILE A CA 1
ATOM 2450 C C . ILE A 1 297 ? -6.676 1.479 12.963 1.00 85.75 297 ILE A C 1
ATOM 2452 O O . ILE A 1 297 ? -6.837 2.687 12.776 1.00 85.75 297 ILE A O 1
ATOM 2456 N N . SER A 1 298 ? -5.543 0.845 12.672 1.00 82.81 298 SER A N 1
ATOM 2457 C CA . SER A 1 298 ? -4.322 1.521 12.228 1.00 82.81 298 SER A CA 1
ATOM 2458 C C . SER A 1 298 ? -3.524 0.735 11.183 1.00 82.81 298 SER A C 1
ATOM 2460 O O . SER A 1 298 ? -3.756 -0.454 10.986 1.00 82.81 298 SER A O 1
ATOM 2462 N N . TYR A 1 299 ? -2.573 1.411 10.534 1.00 78.62 299 TYR A N 1
ATOM 2463 C CA . TYR A 1 299 ? -1.570 0.833 9.627 1.00 78.62 299 TYR A CA 1
ATOM 2464 C C . TYR A 1 299 ? -0.165 1.043 10.176 1.00 78.62 299 TYR A C 1
ATOM 2466 O O . TYR A 1 299 ? 0.095 2.100 10.752 1.00 78.62 299 TYR A O 1
ATOM 2474 N N . ASP A 1 300 ? 0.744 0.091 9.948 1.00 77.00 300 ASP A N 1
ATOM 2475 C CA . ASP A 1 300 ? 2.176 0.277 10.220 1.00 77.00 300 ASP A CA 1
ATOM 2476 C C . ASP A 1 300 ? 2.837 1.090 9.109 1.00 77.00 300 ASP A C 1
ATOM 2478 O O . ASP A 1 300 ? 3.303 0.569 8.096 1.00 77.00 300 ASP A O 1
ATOM 2482 N N . PHE A 1 301 ? 2.861 2.404 9.301 1.00 69.19 301 PHE A N 1
ATOM 2483 C CA . PHE A 1 301 ? 3.371 3.317 8.293 1.00 69.19 301 PHE A CA 1
ATOM 2484 C C . PHE A 1 301 ? 4.885 3.211 8.134 1.00 69.19 301 PHE A C 1
ATOM 2486 O O . PHE A 1 301 ? 5.396 3.326 7.019 1.00 69.19 301 PHE A O 1
ATOM 2493 N N . TYR A 1 302 ? 5.625 2.996 9.222 1.00 67.69 302 TYR A N 1
ATOM 2494 C CA . TYR A 1 302 ? 7.089 3.015 9.198 1.00 67.69 302 TYR A CA 1
ATOM 2495 C C . TYR A 1 302 ? 7.724 1.624 9.088 1.00 67.69 302 TYR A C 1
ATOM 2497 O O . TYR A 1 302 ? 8.951 1.545 9.032 1.00 67.69 302 TYR A O 1
ATOM 2505 N N . ASN A 1 303 ? 6.922 0.559 8.977 1.00 68.38 303 ASN A N 1
ATOM 2506 C CA . ASN A 1 303 ? 7.377 -0.836 8.938 1.00 68.38 303 ASN A CA 1
ATOM 2507 C C . ASN A 1 303 ? 8.267 -1.193 10.131 1.00 68.38 303 ASN A C 1
ATOM 2509 O O . ASN A 1 303 ? 9.314 -1.824 9.961 1.00 68.38 303 ASN A O 1
ATOM 2513 N N . LYS A 1 304 ? 7.906 -0.727 11.328 1.00 70.25 304 LYS A N 1
ATOM 2514 C CA . LYS A 1 304 ? 8.702 -1.004 12.532 1.00 70.25 304 LYS A CA 1
ATOM 2515 C C . LYS A 1 304 ? 8.195 -2.210 13.310 1.00 70.25 304 LYS A C 1
ATOM 2517 O O . LYS A 1 304 ? 8.872 -2.649 14.236 1.00 70.25 304 LYS A O 1
ATOM 2522 N N . LEU A 1 305 ? 7.023 -2.743 12.966 1.00 72.94 305 LEU A N 1
ATOM 2523 C CA . LEU A 1 305 ? 6.451 -3.885 13.662 1.00 72.94 305 LEU A CA 1
ATOM 2524 C C . LEU A 1 305 ? 6.830 -5.193 12.973 1.00 72.94 305 LEU A C 1
ATOM 2526 O O . LEU A 1 305 ? 6.461 -5.458 11.829 1.00 72.94 305 LEU A O 1
ATOM 2530 N N . ASP A 1 306 ? 7.501 -6.058 13.728 1.00 71.31 306 ASP A N 1
ATOM 2531 C CA . ASP A 1 306 ? 7.806 -7.413 13.285 1.00 71.31 306 ASP A CA 1
ATOM 2532 C C . ASP A 1 306 ? 6.518 -8.170 12.919 1.00 71.31 306 ASP A C 1
ATOM 2534 O O . ASP A 1 306 ? 5.523 -8.145 13.653 1.00 71.31 306 ASP A O 1
ATOM 2538 N N . ASN A 1 307 ? 6.563 -8.893 11.797 1.00 70.31 307 ASN A N 1
ATOM 2539 C CA . ASN A 1 307 ? 5.464 -9.706 11.257 1.00 70.31 307 ASN A CA 1
ATOM 2540 C C . ASN A 1 307 ? 4.222 -8.922 10.794 1.00 70.31 307 ASN A C 1
ATOM 2542 O O . ASN A 1 307 ? 3.147 -9.508 10.671 1.00 70.31 307 ASN A O 1
ATOM 2546 N N . VAL A 1 308 ? 4.360 -7.625 10.517 1.00 73.00 308 VAL A N 1
ATOM 2547 C CA . VAL A 1 308 ? 3.314 -6.796 9.905 1.00 73.00 308 VAL A CA 1
ATOM 2548 C C . VAL A 1 308 ? 3.795 -6.310 8.543 1.00 73.00 308 VAL A C 1
ATOM 2550 O O . VAL A 1 308 ? 4.925 -5.846 8.401 1.00 73.00 308 VAL A O 1
ATOM 2553 N N . LYS A 1 309 ? 2.950 -6.419 7.521 1.00 74.94 309 LYS A N 1
ATOM 2554 C CA . LYS A 1 309 ? 3.205 -5.819 6.208 1.00 74.94 309 LYS A CA 1
ATOM 2555 C C . LYS A 1 309 ? 2.678 -4.384 6.181 1.00 74.94 309 LYS A C 1
ATOM 2557 O O . LYS A 1 309 ? 1.694 -4.066 6.837 1.00 74.94 309 LYS A O 1
ATOM 2562 N N . VAL A 1 310 ? 3.288 -3.555 5.336 1.00 67.25 310 VAL A N 1
ATOM 2563 C CA . VAL A 1 310 ? 2.968 -2.129 5.099 1.00 67.25 310 VAL A CA 1
ATOM 2564 C C . VAL A 1 310 ? 1.460 -1.825 4.999 1.00 67.25 310 VAL A C 1
ATOM 2566 O O . VAL A 1 310 ? 1.010 -0.751 5.378 1.00 67.25 310 VAL A O 1
ATOM 2569 N N . GLU A 1 311 ? 0.674 -2.757 4.458 1.00 75.88 311 GLU A N 1
ATOM 2570 C CA . GLU A 1 311 ? -0.749 -2.568 4.145 1.00 75.88 311 GLU A CA 1
ATOM 2571 C C . GLU A 1 311 ? -1.682 -3.357 5.070 1.00 75.88 311 GLU A C 1
ATOM 2573 O O . GLU A 1 311 ? -2.901 -3.356 4.875 1.00 75.88 311 GLU A O 1
ATOM 2578 N N . ASP A 1 312 ? -1.125 -4.037 6.068 1.00 84.69 312 ASP A N 1
ATOM 2579 C CA . ASP A 1 312 ? -1.915 -4.771 7.037 1.00 84.69 312 ASP A CA 1
ATOM 2580 C C . ASP A 1 312 ? -2.686 -3.799 7.920 1.00 84.69 312 ASP A C 1
ATOM 2582 O O . ASP A 1 312 ? -2.146 -2.826 8.453 1.00 84.69 312 ASP A O 1
ATOM 2586 N N . LEU A 1 313 ? -3.963 -4.107 8.110 1.00 87.00 313 LEU A N 1
ATOM 2587 C CA . LEU A 1 313 ? -4.813 -3.367 9.016 1.00 87.00 313 LEU A CA 1
ATOM 2588 C C . LEU A 1 313 ? -4.701 -3.985 10.407 1.00 87.00 313 LEU A C 1
ATOM 2590 O O . LEU A 1 313 ? -4.958 -5.171 10.620 1.00 87.00 313 LEU A O 1
ATOM 2594 N N . ILE A 1 314 ? -4.294 -3.166 11.367 1.00 88.94 314 ILE A N 1
ATOM 2595 C CA . ILE A 1 314 ? -4.081 -3.562 12.751 1.00 88.94 314 ILE A CA 1
ATOM 2596 C C . ILE A 1 314 ? -5.278 -3.085 13.560 1.00 88.94 314 ILE A C 1
ATOM 2598 O O . ILE A 1 314 ? -5.507 -1.888 13.720 1.00 88.94 314 ILE A O 1
ATOM 2602 N N . ILE A 1 315 ? -6.027 -4.031 14.116 1.00 90.94 315 ILE A N 1
ATOM 2603 C CA . ILE A 1 315 ? -7.102 -3.750 15.063 1.00 90.94 315 ILE A CA 1
ATOM 2604 C C . ILE A 1 315 ? -6.579 -4.004 16.470 1.00 90.94 315 ILE A C 1
ATOM 2606 O O . ILE A 1 315 ? -6.324 -5.143 16.863 1.00 90.94 315 ILE A O 1
ATOM 2610 N N . GLN A 1 316 ? -6.424 -2.936 17.242 1.00 90.69 316 GLN A N 1
ATOM 2611 C CA . GLN A 1 316 ? -6.071 -2.994 18.656 1.00 90.69 316 GLN A CA 1
ATOM 2612 C C . GLN A 1 316 ? -7.346 -2.868 19.486 1.00 90.69 316 GLN A C 1
ATOM 2614 O O . GLN A 1 316 ? -8.084 -1.893 19.352 1.00 90.69 316 GLN A O 1
ATOM 2619 N N . ILE A 1 317 ? -7.601 -3.854 20.342 1.00 92.12 317 ILE A N 1
ATOM 2620 C CA . ILE A 1 317 ? -8.760 -3.868 21.232 1.00 92.12 317 ILE A CA 1
ATOM 2621 C C . ILE A 1 317 ? -8.296 -3.439 22.614 1.00 92.12 317 ILE A C 1
ATOM 2623 O O . ILE A 1 317 ? -7.389 -4.046 23.180 1.00 92.12 317 ILE A O 1
ATOM 2627 N N . TYR A 1 318 ? -8.938 -2.421 23.168 1.00 88.88 318 TYR A N 1
ATOM 2628 C CA . TYR A 1 318 ? -8.685 -1.917 24.509 1.00 88.88 318 TYR A CA 1
ATOM 2629 C C . TYR A 1 318 ? -9.913 -2.140 25.373 1.00 88.88 318 TYR A C 1
ATOM 2631 O O . TYR A 1 318 ? -11.030 -1.856 24.940 1.00 88.88 318 TYR A O 1
ATOM 2639 N N . LYS A 1 319 ? -9.713 -2.633 26.591 1.00 90.50 319 LYS A N 1
ATOM 2640 C CA . LYS A 1 319 ? -10.779 -2.836 27.568 1.00 90.50 319 LYS A CA 1
ATOM 2641 C C . LYS A 1 319 ? -10.726 -1.740 28.623 1.00 90.50 319 LYS A C 1
ATOM 2643 O O . LYS A 1 319 ? -9.668 -1.470 29.189 1.00 90.50 319 LYS A O 1
ATOM 2648 N N . PHE A 1 320 ? -11.880 -1.142 28.895 1.00 86.19 320 PHE A N 1
ATOM 2649 C CA . PHE A 1 320 ? -12.054 -0.125 29.922 1.00 86.19 320 PHE A CA 1
ATOM 2650 C C . PHE A 1 320 ? -12.501 -0.817 31.209 1.00 86.19 320 PHE A C 1
ATOM 2652 O O . PHE A 1 320 ? -13.594 -1.380 31.287 1.00 86.19 320 PHE A O 1
ATOM 2659 N N . ASN A 1 321 ? -11.618 -0.821 32.204 1.00 84.62 321 ASN A N 1
ATOM 2660 C CA . ASN A 1 321 ? -11.892 -1.321 33.545 1.00 84.62 321 ASN A CA 1
ATOM 2661 C C . ASN A 1 321 ? -12.330 -0.161 34.457 1.00 84.62 321 ASN A C 1
ATOM 2663 O O . ASN A 1 321 ? -12.523 0.964 34.007 1.00 84.62 321 ASN A O 1
ATOM 2667 N N . LYS A 1 322 ? -12.492 -0.423 35.758 1.00 80.06 322 LYS A N 1
ATOM 2668 C CA . LYS A 1 322 ? -12.913 0.603 36.724 1.00 80.06 322 LYS A CA 1
ATOM 2669 C C . LYS A 1 322 ? -11.921 1.768 36.828 1.00 80.06 322 LYS A C 1
ATOM 2671 O O . LYS A 1 322 ? -12.346 2.916 36.899 1.00 80.06 322 LYS A O 1
ATOM 2676 N N . ASP A 1 323 ? -10.624 1.462 36.844 1.00 77.31 323 ASP A N 1
ATOM 2677 C CA . ASP A 1 323 ? -9.555 2.432 37.129 1.00 77.31 323 ASP A CA 1
ATOM 2678 C C . ASP A 1 323 ? -8.399 2.381 36.110 1.00 77.31 323 ASP A C 1
ATOM 2680 O O . ASP A 1 323 ? -7.392 3.072 36.275 1.00 77.31 323 ASP A O 1
ATOM 2684 N N . SER A 1 324 ? -8.515 1.550 35.069 1.00 80.50 324 SER A N 1
ATOM 2685 C CA . SER A 1 324 ? -7.490 1.414 34.034 1.00 80.50 324 SER A CA 1
ATOM 2686 C C . SER A 1 324 ? -8.051 1.069 32.660 1.00 80.50 324 SER A C 1
ATOM 2688 O O . SER A 1 324 ? -9.124 0.474 32.538 1.00 80.50 324 SER A O 1
ATOM 2690 N N . VAL A 1 325 ? -7.292 1.409 31.621 1.00 81.62 325 VAL A N 1
ATOM 2691 C CA . VAL A 1 325 ? -7.413 0.804 30.296 1.00 81.62 325 VAL A CA 1
ATOM 2692 C C . VAL A 1 325 ? -6.254 -0.153 30.078 1.00 81.62 325 VAL A C 1
ATOM 2694 O O . VAL A 1 325 ? -5.110 0.130 30.428 1.00 81.62 325 VAL A O 1
ATOM 2697 N N . GLU A 1 326 ? -6.556 -1.298 29.484 1.00 87.56 326 GLU A N 1
ATOM 2698 C CA . GLU A 1 326 ? -5.553 -2.273 29.071 1.00 87.56 326 GLU A CA 1
ATOM 2699 C C . GLU A 1 326 ? -5.763 -2.668 27.612 1.00 87.56 326 GLU A C 1
ATOM 2701 O O . GLU A 1 326 ? -6.899 -2.818 27.150 1.00 87.56 326 GLU A O 1
ATOM 2706 N N . LYS A 1 327 ? -4.663 -2.860 26.879 1.00 88.81 327 LYS A N 1
ATOM 2707 C CA . LYS A 1 327 ? -4.706 -3.541 25.586 1.00 88.81 327 LYS A CA 1
ATOM 2708 C C . LYS A 1 327 ? -5.116 -4.995 25.816 1.00 88.81 327 LYS A C 1
ATOM 2710 O O . LYS A 1 327 ? -4.379 -5.775 26.407 1.00 88.81 327 LYS A O 1
ATOM 2715 N N . TYR A 1 328 ? -6.306 -5.332 25.349 1.00 90.69 328 TYR A N 1
ATOM 2716 C CA . TYR A 1 328 ? -6.930 -6.634 25.528 1.00 90.69 328 TYR A CA 1
ATOM 2717 C C . TYR A 1 328 ? -6.541 -7.616 24.422 1.00 90.69 328 TYR A C 1
ATOM 2719 O O . TYR A 1 328 ? -6.270 -8.781 24.695 1.00 90.69 328 TYR A O 1
ATOM 2727 N N . ASP A 1 329 ? -6.515 -7.153 23.171 1.00 91.88 329 ASP A N 1
ATOM 2728 C CA . ASP A 1 329 ? -6.221 -8.007 22.020 1.00 91.88 329 ASP A CA 1
ATOM 2729 C C . ASP A 1 329 ? -5.621 -7.196 20.864 1.00 91.88 329 ASP A C 1
ATOM 2731 O O . ASP A 1 329 ? -5.703 -5.961 20.819 1.00 91.88 329 ASP A O 1
ATOM 2735 N N . ARG A 1 330 ? -5.011 -7.899 19.914 1.00 91.00 330 ARG A N 1
ATOM 2736 C CA . ARG A 1 330 ? -4.495 -7.338 18.668 1.00 91.00 330 ARG A CA 1
ATOM 2737 C C . ARG A 1 330 ? -4.761 -8.314 17.532 1.00 91.00 330 ARG A C 1
ATOM 2739 O O . ARG A 1 330 ? -4.317 -9.454 17.573 1.00 91.00 330 ARG A O 1
ATOM 2746 N N . ILE A 1 331 ? -5.423 -7.826 16.494 1.00 92.50 331 ILE A N 1
ATOM 2747 C CA . ILE A 1 331 ? -5.766 -8.593 15.301 1.00 92.50 331 ILE A CA 1
ATOM 2748 C C . ILE A 1 331 ? -5.091 -7.920 14.110 1.00 92.50 331 ILE A C 1
ATOM 2750 O O . ILE A 1 331 ? -5.163 -6.701 13.968 1.00 92.50 331 ILE A O 1
ATOM 2754 N N . ILE A 1 332 ? -4.413 -8.710 13.283 1.00 91.06 332 ILE A N 1
ATOM 2755 C CA . ILE A 1 332 ? -3.803 -8.261 12.031 1.00 91.06 332 ILE A CA 1
ATOM 2756 C C . ILE A 1 332 ? -4.663 -8.814 10.902 1.00 91.06 332 ILE A C 1
ATOM 2758 O O . ILE A 1 332 ? -4.967 -10.007 10.890 1.00 91.06 332 ILE A O 1
ATOM 2762 N N . ILE A 1 333 ? -5.081 -7.942 9.992 1.00 89.69 333 ILE A N 1
ATOM 2763 C CA . ILE A 1 333 ? -5.892 -8.303 8.835 1.00 89.69 333 ILE A CA 1
ATOM 2764 C C . ILE A 1 333 ? -5.095 -7.940 7.593 1.00 89.69 333 ILE A C 1
ATOM 2766 O O . ILE A 1 333 ? -4.808 -6.768 7.339 1.00 89.69 333 ILE A O 1
ATOM 2770 N N . HIS A 1 334 ? -4.751 -8.964 6.824 1.00 87.69 334 HIS A N 1
ATOM 2771 C CA . HIS A 1 334 ? -4.132 -8.785 5.523 1.00 87.69 334 HIS A CA 1
ATOM 2772 C C . HIS A 1 334 ? -5.202 -8.351 4.514 1.00 87.69 334 HIS A C 1
ATOM 2774 O O . HIS A 1 334 ? -6.300 -8.913 4.529 1.00 87.69 334 HIS A O 1
ATOM 2780 N N . PRO A 1 335 ? -4.917 -7.358 3.659 1.00 86.00 335 PRO A N 1
ATOM 2781 C CA . PRO A 1 335 ? -5.833 -6.997 2.594 1.00 86.00 335 PRO A CA 1
ATOM 2782 C C . PRO A 1 335 ? -5.909 -8.113 1.551 1.00 86.00 335 PRO A C 1
ATOM 2784 O O . PRO A 1 335 ? -4.903 -8.733 1.205 1.00 86.00 335 PRO A O 1
ATOM 2787 N N . GLU A 1 336 ? -7.098 -8.305 1.001 1.00 87.56 336 GLU A N 1
ATOM 2788 C CA . GLU A 1 336 ? -7.286 -8.991 -0.266 1.00 87.56 336 GLU A CA 1
ATOM 2789 C C . GLU A 1 336 ? -7.140 -7.978 -1.401 1.00 87.56 336 GLU A C 1
ATOM 2791 O O . GLU A 1 336 ? -7.561 -6.820 -1.294 1.00 87.56 336 GLU A O 1
ATOM 2796 N N . ILE A 1 337 ? -6.493 -8.412 -2.481 1.00 85.50 337 ILE A N 1
ATOM 2797 C CA . ILE A 1 337 ? -6.128 -7.562 -3.610 1.00 85.50 337 ILE A CA 1
ATOM 2798 C C . ILE A 1 337 ? -6.782 -8.124 -4.867 1.00 85.50 337 ILE A C 1
ATOM 2800 O O . ILE A 1 337 ? -6.562 -9.275 -5.236 1.00 85.50 337 ILE A O 1
ATOM 2804 N N . GLU A 1 338 ? -7.563 -7.287 -5.540 1.00 87.88 338 GLU A N 1
ATOM 2805 C CA . GLU A 1 338 ? -8.129 -7.560 -6.854 1.00 87.88 338 GLU A CA 1
ATOM 2806 C C . GLU A 1 338 ? -7.458 -6.647 -7.882 1.00 87.88 338 GLU A C 1
ATOM 2808 O O . GLU A 1 338 ? -7.430 -5.424 -7.722 1.00 87.88 338 GLU A O 1
ATOM 2813 N N . VAL A 1 339 ? -6.930 -7.238 -8.953 1.00 89.19 339 VAL A N 1
ATOM 2814 C CA . VAL A 1 339 ? -6.296 -6.506 -10.053 1.00 89.19 339 VAL A CA 1
ATOM 2815 C C . VAL A 1 339 ? -7.194 -6.588 -11.283 1.00 89.19 339 VAL A C 1
ATOM 2817 O O . VAL A 1 339 ? -7.488 -7.670 -11.781 1.00 89.19 339 VAL A O 1
ATOM 2820 N N . GLN A 1 340 ? -7.625 -5.432 -11.782 1.00 91.69 340 GLN A N 1
ATOM 2821 C CA . GLN A 1 340 ? -8.414 -5.300 -13.002 1.00 91.69 340 GLN A CA 1
ATOM 2822 C C . GLN A 1 340 ? -7.554 -4.654 -14.089 1.00 91.69 340 GLN A C 1
ATOM 2824 O O . GLN A 1 340 ? -7.164 -3.489 -13.973 1.00 91.69 340 GLN A O 1
ATOM 2829 N N . LYS A 1 341 ? -7.264 -5.414 -15.147 1.00 92.38 341 LYS A N 1
ATOM 2830 C CA . LYS A 1 341 ? -6.518 -4.935 -16.314 1.00 92.38 341 LYS A CA 1
ATOM 2831 C C . LYS A 1 341 ? -7.448 -4.202 -17.281 1.00 92.38 341 LYS A C 1
ATOM 2833 O O . LYS A 1 341 ? -8.584 -4.617 -17.507 1.00 92.38 341 LYS A O 1
ATOM 2838 N N . SER A 1 342 ? -6.966 -3.110 -17.857 1.00 91.25 342 SER A N 1
ATOM 2839 C CA . SER A 1 342 ? -7.638 -2.384 -18.932 1.00 91.25 342 SER A CA 1
ATOM 2840 C C . SER A 1 342 ? -6.614 -1.979 -19.986 1.00 91.25 342 SER A C 1
ATOM 2842 O O . SER A 1 342 ? -5.671 -1.247 -19.679 1.00 91.25 342 SER A O 1
ATOM 2844 N N . ASP A 1 343 ? -6.811 -2.464 -21.208 1.00 86.81 343 ASP A N 1
ATOM 2845 C CA . ASP A 1 343 ? -6.071 -2.010 -22.386 1.00 86.81 343 ASP A CA 1
ATOM 2846 C C . ASP A 1 343 ? -6.641 -0.657 -22.848 1.00 86.81 343 ASP A C 1
ATOM 2848 O O . ASP A 1 343 ? -7.815 -0.361 -22.591 1.00 86.81 343 ASP A O 1
ATOM 2852 N N . ILE A 1 344 ? -5.809 0.180 -23.475 1.00 78.50 344 ILE A N 1
ATOM 2853 C CA . ILE A 1 344 ? -6.158 1.561 -23.861 1.00 78.50 344 ILE A CA 1
ATOM 2854 C C . ILE A 1 344 ? -6.181 1.733 -25.369 1.00 78.50 344 ILE A C 1
ATOM 2856 O O . ILE A 1 344 ? -5.229 1.259 -26.028 1.00 78.50 344 ILE A O 1
#

Sequence (344 aa):
MTRNRWILKIYIFIMILTMIFVNVLTNANELSWDEYITEGLTNNKIRNMLSTNESIKINIKELMKNKEFTNVMESWELNAISDAYLVDVNNDNTKELLLVLCQGSMRNYSFKIYENNGNNFALLDEKEGFMSPVIYNNKVHFIKVKSDFDTKFISQVIEYRFDGSSFRQNVVYNIKKYYDISGIHKLKGIINNNYLNSLDSYPASNSDIMLIEKSNGDHNMNVVINDKKNNNVFKYNIYLQYTSVGYAPTEWKIGSKDEFTNQFKGMEQIFTSNDDLICFGYKFYKDKSDNIFMLKISYDFYNKLDNVKVEDLIIQIYKFNKDSVEKYDRIIIHPEIEVQKSDI

Organism: Halothermothrix orenii (strain H 168 / OCM 544 / DSM 9562) (NCBI:txid373903)

Secondary structure (DSSP, 8-state):
--HHHHHHHHHHHHHHHHHHHHHHHH-S-PPPHHHHHHHHHHTT-HHHHT---GGGB--HHHHHHTTS--SS--TTHHHHEEEEEEE-SSSSS--EEEEEEEETTTTEEEEEEEEE-SS-EEEEEEEEESEEEEEETTEEEEEEEEE-TTT--EEEEEEEEE-SS-EEEEEEEEEEEE---TT-GGGBTTB-HHHHTTGGG-----BTTEEEEEPSSSSEEEEEEEETTTTEEEEEEEEEEE-SSSEEEEEEEEEEEHHHH---BTGGGT--SS-SEEEEEEEEEE-TT--EEEEEEEEESS--STT--TT-EEEEEEEE-SSBEEEEEEEEEPPEEEEEEEE-

pLDDT: mean 73.82, std 13.45, range [33.94, 94.56]

Radius of gyration: 29.1 Å; chains: 1; bounding box: 62×86×76 Å

Foldseek 3Di:
DPPVVVVVVVVVVVVVVVVVVVVVVVPPPADDPVRVCVCCQQVVNVVVQLPADCPFWDDVVVCVVVLLEDDDDDPVQNVQFPTWGQADQQPPPHTWIKTWGDDDDDQFIKIWTWGDPDSYTHTQDIDTGQWGWGQGPRYTWIWGWDAFQQLRRTQKIWTWGDNSHDIDTFKIKGKDKWFQCVVVVVCPPVDGRVRVSPLLAAPPDDDPQKDWDDDPPFQKIWMWGQQPPLRWIWIKIFHWDQGPRHIFTDFIGTADTDPPPRDFAAVVVVGPPVPQWTWRYKGWDADPVSWIKMWTWTARCPPPDPPHDSNWIKTFIWTDDNRHIDGDDIDTIDIRMDIDMDGD